Protein AF-A0A089LEK0-F1 (afdb_monomer)

Mean predicted aligned error: 13.98 Å

Organism: Paenibacillus borealis (NCBI:txid160799)

Structure (mmCIF, N/CA/C/O backbone):
data_AF-A0A089LEK0-F1
#
_entry.id   AF-A0A089LEK0-F1
#
loop_
_atom_site.group_PDB
_atom_site.id
_atom_site.type_symbol
_atom_site.label_atom_id
_atom_site.label_alt_id
_atom_site.label_comp_id
_atom_site.label_asym_id
_atom_site.label_entity_id
_atom_site.label_seq_id
_atom_site.pdbx_PDB_ins_code
_atom_site.Cartn_x
_atom_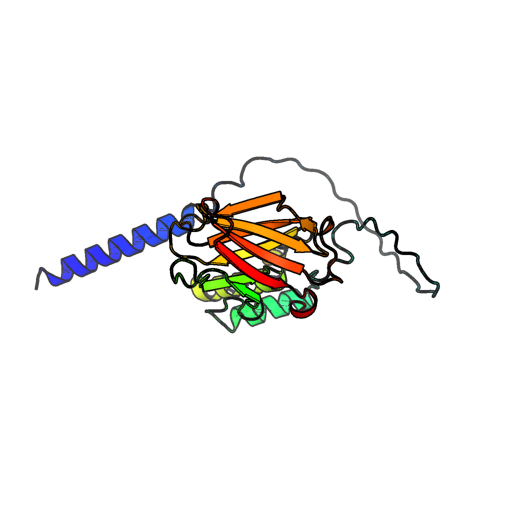site.Cartn_y
_atom_site.Cartn_z
_atom_site.occupancy
_atom_site.B_iso_or_equiv
_atom_site.auth_seq_id
_atom_site.auth_comp_id
_atom_site.auth_asym_id
_atom_site.auth_atom_id
_atom_site.pdbx_PDB_model_num
ATOM 1 N N . MET A 1 1 ? -10.114 43.838 -26.792 1.00 49.56 1 MET A N 1
ATOM 2 C CA . MET A 1 1 ? -9.090 42.774 -26.955 1.00 49.56 1 MET A CA 1
ATOM 3 C C . MET A 1 1 ? -8.043 42.677 -25.835 1.00 49.56 1 MET A C 1
ATOM 5 O O . MET A 1 1 ? -7.439 41.623 -25.724 1.00 49.56 1 MET A O 1
ATOM 9 N N . LYS A 1 2 ? -7.835 43.688 -24.970 1.00 43.72 2 LYS A N 1
ATOM 10 C CA . LYS A 1 2 ? -6.762 43.665 -23.947 1.00 43.72 2 LYS A CA 1
ATOM 11 C C . LYS A 1 2 ? -7.055 42.850 -22.668 1.00 43.72 2 LYS A C 1
ATOM 13 O O . LYS A 1 2 ? -6.123 42.454 -21.986 1.00 43.72 2 LYS A O 1
ATOM 18 N N . VAL A 1 3 ? -8.320 42.538 -22.366 1.00 46.72 3 VAL A N 1
ATOM 19 C CA . VAL A 1 3 ? -8.710 41.836 -21.118 1.00 46.72 3 VAL A CA 1
ATOM 20 C C . VAL A 1 3 ? -8.515 40.312 -21.198 1.00 46.72 3 VAL A C 1
ATOM 22 O O . VAL A 1 3 ? -8.215 39.673 -20.196 1.00 46.72 3 VAL A O 1
ATOM 25 N N . LYS A 1 4 ? -8.601 39.717 -22.398 1.00 40.81 4 LYS A N 1
ATOM 26 C CA . LYS A 1 4 ? -8.431 38.262 -22.583 1.00 40.81 4 LYS A CA 1
ATOM 27 C C . LYS A 1 4 ? -6.976 37.795 -22.442 1.00 40.81 4 LYS A C 1
ATOM 29 O O . LYS A 1 4 ? -6.746 36.673 -22.018 1.00 40.81 4 LYS A O 1
ATOM 34 N N . ILE A 1 5 ? -6.002 38.658 -22.740 1.00 49.97 5 ILE A N 1
ATOM 35 C CA . ILE A 1 5 ? -4.568 38.325 -22.649 1.00 49.97 5 ILE A CA 1
ATOM 36 C C . ILE A 1 5 ? -4.099 38.299 -21.185 1.00 49.97 5 ILE A C 1
ATOM 38 O O . ILE A 1 5 ? -3.296 37.448 -20.811 1.00 49.97 5 ILE A O 1
ATOM 42 N N . LEU A 1 6 ? -4.660 39.164 -20.331 1.00 41.88 6 LEU A N 1
ATOM 43 C CA . LEU A 1 6 ? -4.307 39.213 -18.909 1.00 41.88 6 LEU A CA 1
ATOM 44 C C . LEU A 1 6 ? -4.763 37.949 -18.153 1.00 41.88 6 LEU A C 1
ATOM 46 O O . LEU A 1 6 ? -4.037 37.453 -17.299 1.00 41.88 6 LEU A O 1
ATOM 50 N N . PHE A 1 7 ? -5.919 37.380 -18.516 1.00 42.59 7 PHE A N 1
ATOM 51 C CA . PHE A 1 7 ? -6.435 36.141 -17.914 1.00 42.59 7 PHE A CA 1
ATOM 52 C C . PHE A 1 7 ? -5.620 34.892 -18.290 1.00 42.59 7 PHE A C 1
ATOM 54 O O . PHE A 1 7 ? -5.454 33.989 -17.469 1.00 42.59 7 PHE A O 1
ATOM 61 N N . VAL A 1 8 ? -5.071 34.848 -19.507 1.00 49.00 8 VAL A N 1
ATOM 62 C CA . VAL A 1 8 ? -4.214 33.738 -19.959 1.00 49.00 8 VAL A CA 1
ATOM 63 C C . VAL A 1 8 ? -2.836 33.804 -19.289 1.00 49.00 8 VAL A C 1
ATOM 65 O O . VAL A 1 8 ? -2.309 32.786 -18.855 1.00 49.00 8 VAL A O 1
ATOM 68 N N . LEU A 1 9 ? -2.275 35.000 -19.097 1.00 41.97 9 LEU A N 1
ATOM 69 C CA . LEU A 1 9 ? -1.003 35.160 -18.379 1.00 41.97 9 LEU A CA 1
ATOM 70 C C . LEU A 1 9 ? -1.121 34.854 -16.876 1.00 41.97 9 LEU A C 1
ATOM 72 O O . LEU A 1 9 ? -0.210 34.255 -16.304 1.00 41.97 9 LEU A O 1
ATOM 76 N N . LEU A 1 10 ? -2.251 35.193 -16.240 1.00 40.53 10 LEU A N 1
ATOM 77 C CA . LEU A 1 10 ? -2.474 34.893 -14.821 1.00 40.53 10 LEU A CA 1
ATOM 78 C C . LEU A 1 10 ? -2.632 33.382 -14.564 1.00 40.53 10 LEU A C 1
ATOM 80 O O . LEU A 1 10 ? -2.127 32.863 -13.572 1.00 40.53 10 LEU A O 1
ATOM 84 N N . THR A 1 11 ? -3.284 32.661 -15.481 1.00 44.81 11 THR A N 1
ATOM 85 C CA . THR A 1 11 ? -3.480 31.204 -15.375 1.00 44.81 11 THR A CA 1
ATOM 86 C C . THR A 1 11 ? -2.193 30.419 -15.640 1.00 44.81 11 THR A C 1
ATOM 88 O O . THR A 1 11 ? -1.924 29.446 -14.937 1.00 44.81 11 THR A O 1
ATOM 91 N N . ILE A 1 12 ? -1.337 30.889 -16.553 1.00 42.47 12 ILE A N 1
ATOM 92 C CA . ILE A 1 12 ? -0.007 30.302 -16.783 1.00 42.47 12 ILE A CA 1
ATOM 93 C C . ILE A 1 12 ? 0.920 30.541 -15.574 1.00 42.47 12 ILE A C 1
ATOM 95 O O . ILE A 1 12 ? 1.647 29.636 -15.171 1.00 42.47 12 ILE A O 1
ATOM 99 N N . SER A 1 13 ? 0.851 31.709 -14.924 1.00 35.16 13 SER A N 1
ATOM 100 C CA . SER A 1 13 ? 1.652 32.000 -13.720 1.00 35.16 13 SER A CA 1
ATOM 101 C C . SER A 1 13 ? 1.256 31.147 -12.502 1.00 35.16 13 SER A C 1
ATOM 103 O O . SER A 1 13 ? 2.126 30.707 -11.746 1.00 35.16 13 SER A O 1
ATOM 105 N N . LEU A 1 14 ? -0.037 30.840 -12.334 1.00 35.34 14 LEU A N 1
ATOM 106 C CA . LEU A 1 14 ? -0.518 29.933 -11.283 1.00 35.34 14 LEU A CA 1
ATOM 107 C C . LEU A 1 14 ? -0.160 28.464 -11.556 1.00 35.34 14 LEU A C 1
ATOM 109 O O . LEU A 1 14 ? 0.185 27.742 -10.619 1.00 35.34 14 LEU A O 1
ATOM 113 N N . ALA A 1 15 ? -0.171 28.032 -12.820 1.00 37.03 15 ALA A N 1
ATOM 114 C CA . ALA A 1 15 ? 0.253 26.684 -13.195 1.00 37.03 15 ALA A CA 1
ATOM 115 C C . ALA A 1 15 ? 1.762 26.469 -12.971 1.00 37.03 15 ALA A C 1
ATOM 117 O O . ALA A 1 15 ? 2.163 25.425 -12.462 1.00 37.03 15 ALA A O 1
ATOM 118 N N . ILE A 1 16 ? 2.599 27.471 -13.261 1.00 36.56 16 ILE A N 1
ATOM 119 C CA . ILE A 1 16 ? 4.055 27.377 -13.064 1.00 36.56 16 ILE A CA 1
ATOM 120 C C . ILE A 1 16 ? 4.418 27.362 -11.568 1.00 36.56 16 ILE A C 1
ATOM 122 O O . ILE A 1 16 ? 5.257 26.564 -11.154 1.00 36.56 16 ILE A O 1
ATOM 126 N N . ASN A 1 17 ? 3.740 28.150 -10.724 1.00 31.12 17 ASN A N 1
ATOM 127 C CA . ASN A 1 17 ? 3.985 28.115 -9.276 1.00 31.12 17 ASN A CA 1
ATOM 128 C C . ASN A 1 17 ? 3.516 26.805 -8.614 1.00 31.12 17 ASN A C 1
ATOM 130 O O . ASN A 1 17 ? 4.185 26.313 -7.707 1.00 31.12 17 ASN A O 1
ATOM 134 N N . ALA A 1 18 ? 2.426 26.188 -9.082 1.00 35.50 18 ALA A N 1
ATOM 135 C CA . ALA A 1 18 ? 1.982 24.890 -8.564 1.00 35.50 18 ALA A CA 1
ATOM 136 C C . ALA A 1 18 ? 2.937 23.739 -8.942 1.00 35.50 18 ALA A C 1
ATOM 138 O O . ALA A 1 18 ? 3.146 22.829 -8.141 1.00 35.50 18 ALA A O 1
ATOM 139 N N . VAL A 1 19 ? 3.553 23.797 -10.129 1.00 36.19 19 VAL A N 1
ATOM 140 C CA . VAL A 1 19 ? 4.486 22.767 -10.624 1.00 36.19 19 VAL A CA 1
ATOM 141 C C . VAL A 1 19 ? 5.867 22.875 -9.963 1.00 36.19 19 VAL A C 1
ATOM 143 O O . VAL A 1 19 ? 6.469 21.849 -9.649 1.00 36.19 19 VAL A O 1
ATOM 146 N N . ILE A 1 20 ? 6.339 24.088 -9.656 1.00 37.94 20 ILE A N 1
ATOM 147 C CA . ILE A 1 20 ? 7.614 24.298 -8.947 1.00 37.94 20 ILE A CA 1
ATOM 148 C C . ILE A 1 20 ? 7.512 23.863 -7.471 1.00 37.94 20 ILE A C 1
ATOM 150 O O . ILE A 1 20 ? 8.428 23.220 -6.960 1.00 37.94 20 ILE A O 1
ATOM 154 N N . PHE A 1 21 ? 6.383 24.104 -6.792 1.00 32.62 21 PHE A N 1
ATOM 155 C CA . PHE A 1 21 ? 6.215 23.697 -5.387 1.00 32.62 21 PHE A CA 1
ATOM 156 C C . PHE A 1 21 ? 5.995 22.188 -5.191 1.00 32.62 21 PHE A C 1
ATOM 158 O O . PHE A 1 21 ? 6.436 21.638 -4.183 1.00 32.62 21 PHE A O 1
ATOM 165 N N . TYR A 1 22 ? 5.380 21.496 -6.155 1.00 34.75 22 TYR A N 1
ATOM 166 C CA . TYR A 1 22 ? 5.218 20.038 -6.094 1.00 34.75 22 TYR A CA 1
ATOM 167 C C . TYR A 1 22 ? 6.492 19.261 -6.444 1.00 34.75 22 TYR A C 1
ATOM 169 O O . TYR A 1 22 ? 6.662 18.126 -5.997 1.00 34.75 22 TYR A O 1
ATOM 177 N N . GLY A 1 23 ? 7.381 19.866 -7.237 1.00 30.12 23 GLY A N 1
ATOM 178 C CA . GLY A 1 23 ? 8.651 19.270 -7.643 1.00 30.12 23 GLY A CA 1
ATOM 179 C C . GLY A 1 23 ? 9.779 19.424 -6.623 1.00 30.12 23 GLY A C 1
ATOM 180 O O . GLY A 1 23 ? 10.695 18.616 -6.644 1.00 30.12 23 GLY A O 1
ATOM 181 N N . LEU A 1 24 ? 9.731 20.410 -5.718 1.00 32.06 24 LEU A N 1
ATOM 182 C CA . LEU A 1 24 ? 10.866 20.724 -4.833 1.00 32.06 24 LEU A CA 1
ATOM 183 C C . LEU A 1 24 ? 10.741 20.191 -3.397 1.00 32.06 24 LEU A C 1
ATOM 185 O O . LEU A 1 24 ? 11.755 20.015 -2.732 1.00 32.06 24 LEU A O 1
ATOM 189 N N . SER A 1 25 ? 9.547 19.846 -2.901 1.00 35.06 25 SER A N 1
ATOM 190 C CA . SER A 1 25 ? 9.392 19.459 -1.484 1.00 35.06 25 SER A CA 1
ATOM 191 C C . SER A 1 25 ? 9.799 18.012 -1.148 1.00 35.06 25 SER A C 1
ATOM 193 O O . SER A 1 25 ? 9.596 17.578 -0.015 1.00 35.06 25 SER A O 1
ATOM 195 N N . LYS A 1 26 ? 10.321 17.236 -2.109 1.00 38.94 26 LYS A N 1
ATOM 196 C CA . LYS A 1 26 ? 10.792 15.853 -1.881 1.00 38.94 26 LYS A CA 1
ATOM 197 C C . LYS A 1 26 ? 12.261 15.596 -2.232 1.00 38.94 26 LYS A C 1
ATOM 199 O O . LYS A 1 26 ? 12.736 14.511 -1.917 1.00 38.94 26 LYS A O 1
ATOM 204 N N . TYR A 1 27 ? 12.975 16.549 -2.833 1.00 38.56 27 TYR A N 1
ATOM 205 C CA . TYR A 1 27 ? 14.311 16.282 -3.388 1.00 38.56 27 TYR A CA 1
ATOM 206 C C . TYR A 1 27 ? 15.493 16.816 -2.567 1.00 38.56 27 TYR A C 1
ATOM 208 O O . TYR A 1 27 ? 16.622 16.496 -2.907 1.00 38.56 27 TYR A O 1
ATOM 216 N N . ASP A 1 28 ? 15.263 17.519 -1.453 1.00 28.56 28 ASP A N 1
ATOM 217 C CA . ASP A 1 28 ? 16.343 18.192 -0.703 1.00 28.56 28 ASP A CA 1
ATOM 218 C C . ASP A 1 28 ? 16.653 17.611 0.693 1.00 28.56 28 ASP A C 1
ATOM 220 O O . ASP A 1 28 ? 17.154 18.309 1.570 1.00 28.56 28 ASP A O 1
ATOM 224 N N . LEU A 1 29 ? 16.383 16.322 0.944 1.00 35.31 29 LEU A N 1
ATOM 225 C CA . LEU A 1 29 ? 16.709 15.700 2.245 1.00 35.31 29 LEU A CA 1
ATOM 226 C C . LEU A 1 29 ? 17.613 14.465 2.204 1.00 35.31 29 LEU A C 1
ATOM 228 O O . LEU A 1 29 ? 17.756 13.798 3.226 1.00 35.31 29 LEU A O 1
ATOM 232 N N . VAL A 1 30 ? 18.293 14.176 1.091 1.00 34.12 30 VAL A N 1
ATOM 233 C CA . VAL A 1 30 ? 19.330 13.128 1.087 1.00 34.12 30 VAL A CA 1
ATOM 234 C C . VAL A 1 30 ? 20.571 13.583 0.328 1.00 34.12 30 VAL A C 1
ATOM 236 O O . VAL A 1 30 ? 20.960 13.000 -0.674 1.00 34.12 30 VAL A O 1
ATOM 239 N N . GLU A 1 31 ? 21.238 14.614 0.837 1.00 33.88 31 GLU A N 1
ATOM 240 C CA . GLU A 1 31 ? 22.669 14.762 0.580 1.00 33.88 31 GLU A CA 1
ATOM 241 C C . GLU A 1 31 ? 23.364 15.417 1.777 1.00 33.88 31 GLU A C 1
ATOM 243 O O . GLU A 1 31 ? 23.376 16.635 1.934 1.00 33.88 31 GLU A O 1
ATOM 248 N N . LYS A 1 32 ? 23.900 14.570 2.665 1.00 29.34 32 LYS A N 1
ATOM 249 C CA . LYS A 1 32 ? 25.209 14.725 3.329 1.00 29.34 32 LYS A CA 1
ATOM 250 C C . LYS A 1 32 ? 25.415 13.591 4.329 1.00 29.34 32 LYS A C 1
ATOM 252 O O . LYS A 1 32 ? 24.812 13.570 5.395 1.00 29.34 32 LYS A O 1
ATOM 257 N N . GLY A 1 33 ? 26.305 12.666 3.982 1.00 24.64 33 GLY A N 1
ATOM 258 C CA . GLY A 1 33 ? 26.709 11.584 4.877 1.00 24.64 33 GLY A CA 1
ATOM 259 C C . GLY A 1 33 ? 27.510 10.496 4.178 1.00 24.64 33 GLY A C 1
ATOM 260 O O . GLY A 1 33 ? 27.089 9.351 4.142 1.00 24.64 33 GLY A O 1
ATOM 261 N N . SER A 1 34 ? 28.641 10.875 3.584 1.00 30.30 34 SER A N 1
ATOM 262 C CA . SER A 1 34 ? 29.674 9.958 3.096 1.00 30.30 34 SER A CA 1
ATOM 263 C C . SER A 1 34 ? 30.191 9.056 4.220 1.00 30.30 34 SER A C 1
ATOM 265 O O . SER A 1 34 ? 30.685 9.592 5.208 1.00 30.30 34 SER A O 1
ATOM 267 N N . THR A 1 35 ? 30.255 7.745 3.978 1.00 27.86 35 THR A N 1
ATOM 268 C CA . THR A 1 35 ? 31.409 6.906 4.350 1.00 27.86 35 THR A CA 1
ATOM 269 C C . THR A 1 35 ? 31.488 5.660 3.461 1.00 27.86 35 THR A C 1
ATOM 271 O O . THR A 1 35 ? 30.534 4.905 3.309 1.00 27.86 35 THR A O 1
ATOM 274 N N . GLN A 1 36 ? 32.660 5.477 2.851 1.00 28.86 36 GLN A N 1
ATOM 275 C CA . GLN A 1 36 ? 33.104 4.288 2.116 1.00 28.86 36 GLN A CA 1
ATOM 276 C C . GLN A 1 36 ? 33.212 3.046 3.018 1.00 28.86 36 GLN A C 1
ATOM 278 O O . GLN A 1 36 ? 33.478 3.211 4.207 1.00 28.86 36 GLN A O 1
ATOM 283 N N . LEU A 1 37 ? 33.141 1.841 2.413 1.00 26.64 37 LEU A N 1
ATOM 284 C CA . LEU A 1 37 ? 34.025 0.648 2.568 1.00 26.64 37 LEU A CA 1
ATOM 285 C C . LEU A 1 37 ? 33.284 -0.650 2.124 1.00 26.64 37 LEU A C 1
ATOM 287 O O . LEU A 1 37 ? 32.059 -0.644 2.073 1.00 26.64 37 LEU A O 1
ATOM 291 N N . PRO A 1 38 ? 33.960 -1.796 1.880 1.00 31.30 38 PRO A N 1
ATOM 292 C CA . PRO A 1 38 ? 34.888 -2.103 0.790 1.00 31.30 38 PRO A CA 1
ATOM 293 C C . PRO A 1 38 ? 34.419 -3.296 -0.086 1.00 31.30 38 PRO A C 1
ATOM 295 O O . PRO A 1 38 ? 33.578 -4.105 0.300 1.00 31.30 38 PRO A O 1
ATOM 298 N N . ASN A 1 39 ? 35.040 -3.439 -1.261 1.00 37.31 39 ASN A N 1
ATOM 299 C CA . ASN A 1 39 ? 34.898 -4.580 -2.173 1.00 37.31 39 ASN A CA 1
ATOM 300 C C . ASN A 1 39 ? 35.145 -5.933 -1.483 1.00 37.31 39 ASN A C 1
ATOM 302 O O . ASN A 1 39 ? 36.213 -6.147 -0.912 1.00 37.31 39 ASN A O 1
ATOM 306 N N . THR A 1 40 ? 34.225 -6.884 -1.654 1.00 26.12 40 THR A N 1
ATOM 307 C CA . THR A 1 40 ? 34.508 -8.317 -1.477 1.00 26.12 40 THR A CA 1
ATOM 308 C C . THR A 1 40 ? 33.927 -9.110 -2.645 1.00 26.12 40 THR A C 1
ATOM 310 O O . THR A 1 40 ? 32.740 -9.042 -2.946 1.00 26.12 40 THR A O 1
ATOM 313 N N . SER A 1 41 ? 34.812 -9.818 -3.349 1.00 34.78 41 SER A N 1
ATOM 314 C CA . SER A 1 41 ? 34.491 -10.741 -4.436 1.00 34.78 41 SER A CA 1
ATOM 315 C C . SER A 1 41 ? 33.709 -11.942 -3.911 1.00 34.78 41 SER A C 1
ATOM 317 O O . SER A 1 41 ? 34.127 -12.541 -2.919 1.00 34.78 41 SER A O 1
ATOM 319 N N . LEU A 1 42 ? 32.657 -12.361 -4.613 1.00 31.88 42 LEU A N 1
ATOM 320 C CA . LEU A 1 42 ? 32.001 -13.639 -4.355 1.00 31.88 42 LEU A CA 1
ATOM 321 C C . LEU A 1 42 ? 32.356 -14.633 -5.458 1.00 31.88 42 LEU A C 1
ATOM 323 O O . LEU A 1 42 ? 32.029 -14.444 -6.628 1.00 31.88 42 LEU A O 1
ATOM 327 N N . ALA A 1 43 ? 33.068 -15.679 -5.044 1.00 29.81 43 ALA A N 1
ATOM 328 C CA . ALA A 1 43 ? 33.231 -16.908 -5.795 1.00 29.81 43 ALA A CA 1
ATOM 329 C C . ALA A 1 43 ? 31.865 -17.597 -5.935 1.00 29.81 43 ALA A C 1
ATOM 331 O O . ALA A 1 43 ? 31.073 -17.625 -4.993 1.00 29.81 43 ALA A O 1
ATOM 332 N N . ALA A 1 44 ? 31.605 -18.131 -7.125 1.00 37.19 44 ALA A N 1
ATOM 333 C CA . ALA A 1 44 ? 30.451 -18.966 -7.404 1.00 37.19 44 ALA A CA 1
ATOM 334 C C . ALA A 1 44 ? 30.568 -20.275 -6.618 1.00 37.19 44 ALA A C 1
ATOM 336 O O . ALA A 1 44 ? 31.566 -20.978 -6.769 1.00 37.19 44 ALA A O 1
ATOM 337 N N . ASP A 1 45 ? 29.546 -20.611 -5.831 1.00 29.52 45 ASP A N 1
ATOM 338 C CA . ASP A 1 45 ? 29.425 -21.940 -5.243 1.00 29.52 45 ASP A CA 1
ATOM 339 C C . ASP A 1 45 ? 28.049 -22.525 -5.571 1.00 29.52 45 ASP A C 1
ATOM 341 O O . ASP A 1 45 ? 26.992 -21.967 -5.269 1.00 29.52 45 ASP A O 1
ATOM 345 N N . SER A 1 46 ? 28.091 -23.633 -6.300 1.00 33.75 46 SER A N 1
ATOM 346 C CA . SER A 1 46 ? 26.953 -24.370 -6.834 1.00 33.75 46 SER A CA 1
ATOM 347 C C . SER A 1 46 ? 26.323 -25.253 -5.754 1.00 33.75 46 SER A C 1
ATOM 349 O O . SER A 1 46 ? 26.974 -26.167 -5.250 1.00 33.75 46 SER A O 1
ATOM 351 N N . LEU A 1 47 ? 25.041 -25.044 -5.443 1.00 29.94 47 LEU A N 1
ATOM 352 C CA . LEU A 1 47 ? 24.284 -25.895 -4.521 1.00 29.94 47 LEU A CA 1
ATOM 353 C C . LEU A 1 47 ? 23.656 -27.091 -5.255 1.00 29.94 47 LEU A C 1
ATOM 355 O O . LEU A 1 47 ? 22.758 -26.938 -6.082 1.00 29.94 47 LEU A O 1
ATOM 359 N N . LYS A 1 48 ? 24.120 -28.299 -4.911 1.00 27.31 48 LYS A N 1
ATOM 360 C CA . LYS A 1 48 ? 23.418 -29.562 -5.175 1.00 27.31 48 LYS A CA 1
ATOM 361 C C . LYS A 1 48 ? 22.270 -29.722 -4.175 1.00 27.31 48 LYS A C 1
ATOM 363 O O . LYS A 1 48 ? 22.488 -29.663 -2.969 1.00 27.31 48 LYS A O 1
ATOM 368 N N . LEU A 1 49 ? 21.068 -29.965 -4.692 1.00 29.12 49 LEU A N 1
ATOM 369 C CA . LEU A 1 49 ? 19.878 -30.318 -3.920 1.00 29.12 49 LEU A CA 1
ATOM 370 C C . LEU A 1 49 ? 19.906 -31.806 -3.545 1.00 29.12 49 LEU A C 1
ATOM 372 O O . LEU A 1 49 ? 19.973 -32.667 -4.420 1.00 29.12 49 LEU A O 1
ATOM 376 N N . THR A 1 50 ? 19.787 -32.095 -2.252 1.00 27.36 50 THR A N 1
ATOM 377 C CA . THR A 1 50 ? 19.347 -33.401 -1.745 1.00 27.36 50 THR A CA 1
ATOM 378 C C . THR A 1 50 ? 18.256 -33.173 -0.710 1.00 27.36 50 THR A C 1
ATOM 380 O O . THR A 1 50 ? 18.429 -32.388 0.220 1.00 27.36 50 THR A O 1
ATOM 383 N N . GLU A 1 51 ? 17.129 -33.846 -0.927 1.00 39.78 51 GLU A N 1
ATOM 384 C CA . GLU A 1 51 ? 15.928 -33.857 -0.098 1.00 39.78 51 GLU A CA 1
ATOM 385 C C . GLU A 1 51 ? 16.238 -34.259 1.347 1.00 39.78 51 GLU A C 1
ATOM 387 O O . GLU A 1 51 ? 16.773 -35.339 1.588 1.00 39.78 51 GLU A O 1
ATOM 392 N N . ASN A 1 52 ? 15.860 -33.417 2.311 1.00 33.00 52 ASN A N 1
ATOM 393 C CA . ASN A 1 52 ? 15.307 -33.840 3.598 1.00 33.00 52 ASN A CA 1
ATOM 394 C C . ASN A 1 52 ? 14.730 -32.630 4.346 1.00 33.00 52 ASN A C 1
ATOM 396 O O . ASN A 1 52 ? 15.306 -31.546 4.330 1.00 33.00 52 ASN A O 1
ATOM 400 N N . LYS A 1 53 ? 13.561 -32.844 4.964 1.00 38.22 53 LYS A N 1
ATOM 401 C CA . LYS A 1 53 ? 12.769 -31.897 5.766 1.00 38.22 53 LYS A CA 1
ATOM 402 C C . LYS A 1 53 ? 13.639 -30.927 6.577 1.00 38.22 53 LYS A C 1
ATOM 404 O O . LYS A 1 53 ? 14.360 -31.357 7.472 1.00 38.22 53 LYS A O 1
ATOM 409 N N . VAL A 1 54 ? 13.506 -29.633 6.297 1.00 31.78 54 VAL A N 1
ATOM 410 C CA . VAL A 1 54 ? 14.101 -28.559 7.097 1.00 31.78 54 VAL A CA 1
ATOM 411 C C . VAL A 1 54 ? 13.005 -27.965 7.974 1.00 31.78 54 VAL A C 1
ATOM 413 O O . VAL A 1 54 ? 12.043 -27.398 7.460 1.00 31.78 54 VAL A O 1
ATOM 416 N N . ASP A 1 55 ? 13.157 -28.125 9.288 1.00 29.23 55 ASP A N 1
ATOM 417 C CA . ASP A 1 55 ? 12.510 -27.282 10.293 1.00 29.23 55 ASP A CA 1
ATOM 418 C C . ASP A 1 55 ? 12.935 -25.835 10.033 1.00 29.23 55 ASP A C 1
ATOM 420 O O . ASP A 1 55 ? 14.103 -25.470 10.189 1.00 29.23 55 ASP A O 1
ATOM 424 N N . ILE A 1 56 ? 11.994 -25.013 9.579 1.00 37.62 56 ILE A N 1
ATOM 425 C CA . ILE A 1 56 ? 12.239 -23.599 9.321 1.00 37.62 56 ILE A CA 1
ATOM 426 C C . ILE A 1 56 ? 11.989 -22.838 10.628 1.00 37.62 56 ILE A C 1
ATOM 428 O O . ILE A 1 56 ? 10.973 -22.168 10.793 1.00 37.62 56 ILE A O 1
ATOM 432 N N . GLU A 1 57 ? 12.945 -22.889 11.556 1.00 38.25 57 GLU A N 1
ATOM 433 C CA . GLU A 1 57 ? 13.173 -21.744 12.446 1.00 38.25 57 GLU A CA 1
ATOM 434 C C . GLU A 1 57 ? 13.864 -20.645 11.622 1.00 38.25 57 GLU A C 1
ATOM 436 O O . GLU A 1 57 ? 15.075 -20.422 11.695 1.00 38.25 57 GLU A O 1
ATOM 441 N N . ALA A 1 58 ? 13.098 -19.964 10.766 1.00 35.81 58 ALA A N 1
ATOM 442 C CA . ALA A 1 58 ? 13.615 -18.835 10.007 1.00 35.81 58 ALA A CA 1
ATOM 443 C C . ALA A 1 58 ? 13.647 -17.585 10.886 1.00 35.81 58 ALA A C 1
ATOM 445 O O . ALA A 1 58 ? 12.703 -16.800 10.938 1.00 35.81 58 ALA A O 1
ATOM 446 N N . LYS A 1 59 ? 14.811 -17.319 11.479 1.00 35.84 59 LYS A N 1
ATOM 447 C CA . LYS A 1 59 ? 15.274 -15.930 11.554 1.00 35.84 59 LYS A CA 1
ATOM 448 C C . LYS A 1 59 ? 15.640 -15.501 10.133 1.00 35.84 59 LYS A C 1
ATOM 450 O O . LYS A 1 59 ? 16.776 -15.681 9.696 1.00 35.84 59 LYS A O 1
ATOM 455 N N . VAL A 1 60 ? 14.643 -15.011 9.398 1.00 36.06 60 VAL A N 1
ATOM 456 C CA . VAL A 1 60 ? 14.789 -14.500 8.031 1.00 36.06 60 VAL A CA 1
ATOM 457 C C . VAL A 1 60 ? 15.799 -13.349 8.048 1.00 36.06 60 VAL A C 1
ATOM 459 O O . VAL A 1 60 ? 15.548 -12.285 8.610 1.00 36.06 60 VAL A O 1
ATOM 462 N N . LYS A 1 61 ? 16.970 -13.559 7.434 1.00 35.38 61 LYS A N 1
ATOM 463 C CA . LYS A 1 61 ? 17.777 -12.452 6.908 1.00 35.38 61 LYS A CA 1
ATOM 464 C C . LYS A 1 61 ? 16.960 -11.816 5.787 1.00 35.38 61 LYS A C 1
ATOM 466 O O . LYS A 1 61 ? 16.505 -12.538 4.900 1.00 35.38 61 LYS A O 1
ATOM 471 N N . SER A 1 62 ? 16.770 -10.502 5.837 1.00 40.78 62 SER A N 1
ATOM 472 C CA . SER A 1 62 ? 15.971 -9.784 4.847 1.00 40.78 62 SER A CA 1
ATOM 473 C C . SER A 1 62 ? 16.398 -10.117 3.411 1.00 40.78 62 SER A C 1
ATOM 475 O O . SER A 1 62 ? 17.586 -10.199 3.094 1.00 40.78 62 SER A O 1
ATOM 477 N N . GLY A 1 63 ? 15.406 -10.374 2.554 1.00 49.41 63 GLY A N 1
ATOM 478 C CA . GLY A 1 63 ? 15.576 -10.595 1.113 1.00 49.41 63 GLY A CA 1
ATOM 479 C C . GLY A 1 63 ? 15.210 -11.993 0.597 1.00 49.41 63 GLY A C 1
ATOM 480 O O . GLY A 1 63 ? 14.656 -12.089 -0.496 1.00 49.41 63 GLY A O 1
ATOM 481 N N . TYR A 1 64 ? 15.422 -13.067 1.366 1.00 43.12 64 TYR A N 1
ATOM 482 C CA . TYR A 1 64 ? 15.051 -14.433 0.955 1.00 43.12 64 TYR A CA 1
ATOM 483 C C . TYR A 1 64 ? 13.830 -14.920 1.746 1.00 43.12 64 TYR A C 1
ATOM 485 O O . TYR A 1 64 ? 13.946 -15.241 2.925 1.00 43.12 64 TYR A O 1
ATOM 493 N N . GLY A 1 65 ? 12.660 -14.968 1.098 1.00 62.34 65 GLY A N 1
ATOM 494 C CA . GLY A 1 65 ? 11.411 -15.485 1.685 1.00 62.34 65 GLY A CA 1
ATOM 495 C C . GLY A 1 65 ? 10.299 -14.455 1.914 1.00 62.34 65 GLY A C 1
ATOM 496 O O . GLY A 1 65 ? 9.229 -14.825 2.383 1.00 62.34 65 GLY A O 1
ATOM 497 N N . TYR A 1 66 ? 10.511 -13.182 1.564 1.00 84.25 66 TYR A N 1
ATOM 498 C CA . TYR A 1 66 ? 9.429 -12.196 1.535 1.00 84.25 66 TYR A CA 1
ATOM 499 C C . TYR A 1 66 ? 8.522 -12.442 0.324 1.00 84.25 66 TYR A C 1
ATOM 501 O O . TYR A 1 66 ? 9.001 -12.526 -0.806 1.00 84.25 66 TYR A O 1
ATOM 509 N N . ILE A 1 67 ? 7.212 -12.540 0.559 1.00 92.00 67 ILE A N 1
ATOM 510 C CA . ILE A 1 67 ? 6.226 -12.926 -0.463 1.00 92.00 67 ILE A CA 1
ATOM 511 C C . ILE A 1 67 ? 6.186 -11.969 -1.670 1.00 92.00 67 ILE A C 1
ATOM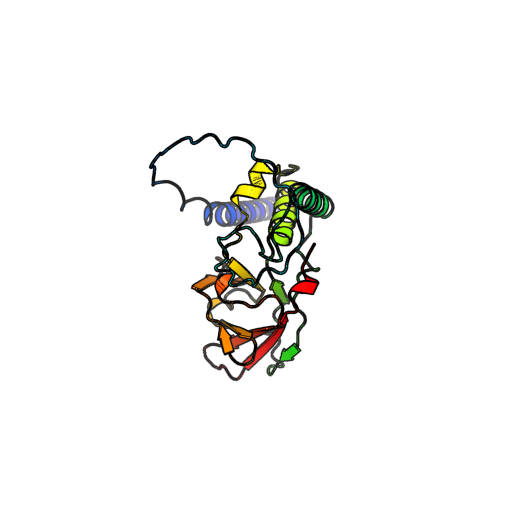 513 O O . ILE A 1 67 ? 5.844 -12.386 -2.771 1.00 92.00 67 ILE A O 1
ATOM 517 N N . TYR A 1 68 ? 6.588 -10.705 -1.487 1.00 94.44 68 TYR A N 1
ATOM 518 C CA . TYR A 1 68 ? 6.609 -9.698 -2.553 1.00 94.44 68 TYR A CA 1
ATOM 519 C C . TYR A 1 68 ? 8.012 -9.371 -3.089 1.00 94.44 68 TYR A C 1
ATOM 521 O O . TYR A 1 68 ? 8.193 -8.334 -3.734 1.00 94.44 68 TYR A O 1
ATOM 529 N N . SER A 1 69 ? 9.016 -10.210 -2.814 1.00 92.25 69 SER A N 1
ATOM 530 C CA . SER A 1 69 ? 10.328 -10.091 -3.461 1.00 92.25 69 SER A CA 1
ATOM 531 C C . SER A 1 69 ? 10.201 -10.244 -4.978 1.00 92.25 69 SER A C 1
ATOM 533 O O . SER A 1 69 ? 9.466 -11.106 -5.457 1.00 92.25 69 SER A O 1
ATOM 535 N N . LEU A 1 70 ? 10.936 -9.427 -5.736 1.00 92.62 70 LEU A N 1
ATOM 536 C CA . LEU A 1 70 ? 10.902 -9.445 -7.199 1.00 92.62 70 LEU A CA 1
ATOM 537 C C . LEU A 1 70 ? 12.211 -9.963 -7.793 1.00 92.62 70 LEU A C 1
ATOM 539 O O . LEU A 1 70 ? 13.302 -9.615 -7.340 1.00 92.62 70 LEU A O 1
ATOM 543 N N . THR A 1 71 ? 12.077 -10.743 -8.859 1.00 92.88 71 THR A N 1
ATOM 544 C CA . THR A 1 71 ? 13.146 -11.053 -9.817 1.00 92.88 71 THR A CA 1
ATOM 545 C C . THR A 1 71 ? 13.290 -9.940 -10.858 1.00 92.88 71 THR A C 1
ATOM 547 O O . THR A 1 71 ? 12.364 -9.153 -11.063 1.00 92.88 71 THR A O 1
ATOM 550 N N . ASP A 1 72 ? 14.417 -9.902 -11.574 1.00 94.38 72 ASP A N 1
ATOM 551 C CA . ASP A 1 72 ? 14.631 -8.942 -12.668 1.00 94.38 72 ASP A CA 1
ATOM 552 C C . ASP A 1 72 ? 13.544 -9.040 -13.756 1.00 94.38 72 ASP A C 1
ATOM 554 O O . ASP A 1 72 ? 13.079 -8.016 -14.257 1.00 94.38 72 ASP A O 1
ATOM 558 N N . ASP A 1 73 ? 13.060 -10.249 -14.062 1.00 95.62 73 ASP A N 1
ATOM 559 C CA . ASP A 1 73 ? 11.962 -10.458 -15.013 1.00 95.62 73 ASP A CA 1
ATOM 560 C C . ASP A 1 73 ? 10.644 -9.840 -14.516 1.00 95.62 73 ASP A C 1
ATOM 562 O O . ASP A 1 73 ? 9.935 -9.175 -15.279 1.00 95.62 73 ASP A O 1
ATOM 566 N N . GLN A 1 74 ? 10.319 -10.001 -13.227 1.00 95.56 74 GLN A N 1
ATOM 567 C CA . GLN A 1 74 ? 9.140 -9.371 -12.617 1.00 95.56 74 GLN A CA 1
ATOM 568 C C . GLN A 1 74 ? 9.278 -7.846 -12.558 1.00 95.56 74 GLN A C 1
ATOM 570 O O . GLN A 1 74 ? 8.304 -7.134 -12.810 1.00 95.56 74 GLN A O 1
ATOM 575 N N . ILE A 1 75 ? 10.481 -7.330 -12.289 1.00 96.06 75 ILE A N 1
ATOM 576 C CA . ILE A 1 75 ? 10.768 -5.892 -12.345 1.00 96.06 75 ILE A CA 1
ATOM 577 C C . ILE A 1 75 ? 10.545 -5.368 -13.768 1.00 96.06 75 ILE A C 1
ATOM 579 O O . ILE A 1 75 ? 9.833 -4.381 -13.955 1.00 96.06 75 ILE A O 1
ATOM 583 N N . MET A 1 76 ? 11.082 -6.043 -14.787 1.00 96.94 76 MET A N 1
ATOM 584 C CA . MET A 1 76 ? 10.878 -5.659 -16.186 1.00 96.94 76 MET A CA 1
ATOM 585 C C . MET A 1 76 ? 9.414 -5.722 -16.604 1.00 96.94 76 MET A C 1
ATOM 587 O O . MET A 1 76 ? 8.945 -4.863 -17.357 1.00 96.94 76 MET A O 1
ATOM 591 N N . LYS A 1 77 ? 8.668 -6.711 -16.112 1.00 96.31 77 LYS A N 1
ATOM 592 C CA . LYS A 1 77 ? 7.225 -6.802 -16.331 1.00 96.31 77 LYS A CA 1
ATOM 593 C C . LYS A 1 77 ? 6.502 -5.592 -15.733 1.00 96.31 77 LYS A C 1
ATOM 595 O O . LYS A 1 77 ? 5.773 -4.927 -16.467 1.00 96.31 77 LYS A O 1
ATOM 600 N N . ALA A 1 78 ? 6.778 -5.246 -14.475 1.00 96.19 78 ALA A N 1
ATOM 601 C CA . ALA A 1 78 ? 6.204 -4.072 -13.818 1.00 96.19 78 ALA A CA 1
ATOM 602 C C . ALA A 1 78 ? 6.552 -2.761 -14.549 1.00 96.19 78 ALA A C 1
ATOM 604 O O . ALA A 1 78 ? 5.676 -1.919 -14.749 1.00 96.19 78 ALA A O 1
ATOM 605 N N . ILE A 1 79 ? 7.799 -2.601 -15.015 1.00 96.44 79 ILE A N 1
ATOM 606 C CA . ILE A 1 79 ? 8.219 -1.440 -15.823 1.00 96.44 79 ILE A CA 1
ATOM 607 C C . ILE A 1 79 ? 7.377 -1.337 -17.098 1.00 96.44 79 ILE A C 1
ATOM 609 O O . ILE A 1 79 ? 6.851 -0.270 -17.428 1.00 96.44 79 ILE A O 1
ATOM 613 N N . ASN A 1 80 ? 7.241 -2.449 -17.821 1.00 96.25 80 ASN A N 1
ATOM 614 C CA . ASN A 1 80 ? 6.513 -2.489 -19.083 1.00 96.25 80 ASN A CA 1
ATOM 615 C C . ASN A 1 80 ? 5.008 -2.268 -18.899 1.00 96.25 80 ASN A C 1
ATOM 617 O O . ASN A 1 80 ? 4.393 -1.616 -19.739 1.00 96.25 80 ASN A O 1
ATOM 621 N N . GLU A 1 81 ? 4.408 -2.797 -17.833 1.00 94.81 81 GLU A N 1
ATOM 622 C CA . GLU A 1 81 ? 3.002 -2.548 -17.497 1.00 94.81 81 GLU A CA 1
ATOM 623 C C . GLU A 1 81 ? 2.769 -1.081 -17.139 1.00 94.81 81 GLU A C 1
ATOM 625 O O . GLU A 1 81 ? 1.911 -0.445 -17.750 1.00 94.81 81 GLU A O 1
ATOM 630 N N . GLY A 1 82 ? 3.603 -0.510 -16.266 1.00 92.69 82 GLY A N 1
ATOM 631 C CA . GLY A 1 82 ? 3.539 0.911 -15.931 1.00 92.69 82 GLY A CA 1
ATOM 632 C C . GLY A 1 82 ? 3.677 1.814 -17.158 1.00 92.69 82 GLY A C 1
ATOM 633 O O . GLY A 1 82 ? 2.935 2.775 -17.311 1.00 92.69 82 GLY A O 1
ATOM 634 N N . LYS A 1 83 ? 4.579 1.485 -18.089 1.00 93.56 83 LYS A N 1
ATOM 635 C CA . LYS A 1 83 ? 4.736 2.235 -19.345 1.00 93.56 83 LYS A CA 1
ATOM 636 C C . LYS A 1 83 ? 3.498 2.164 -20.249 1.00 93.56 83 LYS A C 1
ATOM 638 O O . LYS A 1 83 ? 3.193 3.136 -20.934 1.00 93.56 83 LYS A O 1
ATOM 643 N N . LYS A 1 84 ? 2.825 1.009 -20.312 1.00 92.88 84 LYS A N 1
ATOM 644 C CA . LYS A 1 84 ? 1.653 0.805 -21.185 1.00 92.88 84 LYS A CA 1
ATOM 645 C C . LYS A 1 84 ? 0.456 1.641 -20.749 1.00 92.88 84 LYS A C 1
ATOM 647 O O . LYS A 1 84 ? -0.324 2.048 -21.607 1.00 92.88 84 LYS A O 1
ATOM 652 N N . ASP A 1 85 ? 0.323 1.885 -19.451 1.00 88.19 85 ASP A N 1
ATOM 653 C CA . ASP A 1 85 ? -0.752 2.684 -18.885 1.00 88.19 85 ASP A CA 1
ATOM 654 C C . ASP A 1 85 ? -0.195 3.947 -18.217 1.00 88.19 85 ASP A C 1
ATOM 656 O O . ASP A 1 85 ? 0.251 3.950 -17.069 1.00 88.19 85 ASP A O 1
ATOM 660 N N . GLY A 1 86 ? -0.254 5.060 -18.951 1.00 80.44 86 GLY A N 1
ATOM 661 C CA . GLY A 1 86 ? 0.205 6.363 -18.471 1.00 80.44 86 GLY A CA 1
ATOM 662 C C . GLY A 1 86 ? -0.597 6.943 -17.296 1.00 80.44 86 GLY A C 1
ATOM 663 O O . GLY A 1 86 ? -0.190 7.969 -16.742 1.00 80.44 86 GLY A O 1
ATOM 664 N N . ALA A 1 87 ? -1.715 6.310 -16.924 1.00 86.19 87 ALA A N 1
ATOM 665 C CA . ALA A 1 87 ? -2.539 6.651 -15.770 1.00 86.19 87 ALA A CA 1
ATOM 666 C C . ALA A 1 87 ? -2.540 5.553 -14.690 1.00 86.19 87 ALA A C 1
ATOM 668 O O . ALA A 1 87 ? -3.317 5.661 -13.742 1.00 86.19 87 ALA A O 1
ATOM 669 N N . TYR A 1 88 ? -1.663 4.547 -14.801 1.00 88.62 88 TYR A N 1
ATOM 670 C CA . TYR A 1 88 ? -1.614 3.415 -13.881 1.00 88.62 88 TYR A CA 1
ATOM 671 C C . TYR A 1 88 ? -1.523 3.868 -12.423 1.00 88.62 88 TYR A C 1
ATOM 673 O O . TYR A 1 88 ? -0.569 4.547 -12.015 1.00 88.62 88 TYR A O 1
ATOM 681 N N . PHE A 1 89 ? -2.498 3.442 -11.623 1.00 85.81 89 PHE A N 1
ATOM 682 C CA . PHE A 1 89 ? -2.587 3.798 -10.212 1.00 85.81 89 PHE A CA 1
ATOM 683 C C . PHE A 1 89 ? -2.539 2.577 -9.280 1.00 85.81 89 PHE A C 1
ATOM 685 O O . PHE A 1 89 ? -2.524 2.726 -8.053 1.00 85.81 89 PHE A O 1
ATOM 692 N N . GLY A 1 90 ? -2.420 1.369 -9.838 1.00 88.81 90 GLY A N 1
ATOM 693 C CA . GLY A 1 90 ? -2.310 0.121 -9.083 1.00 88.81 90 GLY A CA 1
ATOM 694 C C . GLY A 1 90 ? -3.645 -0.326 -8.503 1.00 88.81 90 GLY A C 1
ATOM 695 O O . GLY A 1 90 ? -3.713 -0.700 -7.334 1.00 88.81 90 GLY A O 1
ATOM 696 N N . GLU A 1 91 ? -4.703 -0.230 -9.303 1.00 90.50 91 GLU A N 1
ATOM 697 C CA . GLU A 1 91 ? -6.075 -0.644 -9.012 1.00 90.50 91 GLU A CA 1
ATOM 698 C C . GLU A 1 91 ? -6.161 -2.113 -8.580 1.00 90.50 91 GLU A C 1
ATOM 700 O O . GLU A 1 91 ? -6.988 -2.467 -7.743 1.00 90.50 91 GLU A O 1
ATOM 705 N N . ASP A 1 92 ? -5.267 -2.954 -9.095 1.00 93.81 92 ASP A N 1
ATOM 706 C CA . ASP A 1 92 ? -5.103 -4.359 -8.725 1.00 93.81 92 ASP A CA 1
ATOM 707 C C . ASP A 1 92 ? -4.507 -4.568 -7.323 1.00 93.81 92 ASP A C 1
ATOM 709 O O . ASP A 1 92 ? -4.546 -5.676 -6.798 1.00 93.81 92 ASP A O 1
ATOM 713 N N . PHE A 1 93 ? -4.014 -3.505 -6.687 1.00 96.62 93 PHE A N 1
ATOM 714 C CA . PHE A 1 93 ? -3.536 -3.500 -5.304 1.00 96.62 93 PHE A CA 1
ATOM 715 C C . PHE A 1 93 ? -4.477 -2.762 -4.342 1.00 96.62 93 PHE A C 1
ATOM 717 O O . PHE A 1 93 ? -4.103 -2.464 -3.200 1.00 96.62 93 PHE A O 1
ATOM 724 N N . LYS A 1 94 ? -5.686 -2.411 -4.795 1.00 96.00 94 LYS A N 1
ATOM 725 C CA . LYS A 1 94 ? -6.699 -1.779 -3.949 1.00 96.00 94 LYS A CA 1
ATOM 726 C C . LYS A 1 94 ? -7.240 -2.793 -2.941 1.00 96.00 94 LYS A C 1
ATOM 728 O O . LYS A 1 94 ? -7.706 -3.863 -3.320 1.00 96.00 94 LYS A O 1
ATOM 733 N N . LEU A 1 95 ? -7.236 -2.424 -1.662 1.00 96.00 95 LEU A N 1
ATOM 734 C CA . LEU A 1 95 ? -7.804 -3.246 -0.606 1.00 96.00 95 LEU A CA 1
ATOM 735 C C . LEU A 1 95 ? -9.340 -3.211 -0.647 1.00 96.00 95 LEU A C 1
ATOM 737 O O . LEU A 1 95 ? -9.931 -2.124 -0.693 1.00 96.00 95 LEU A O 1
ATOM 741 N N . PRO A 1 96 ? -10.012 -4.370 -0.564 1.00 94.50 96 PRO A N 1
ATOM 742 C CA . PRO A 1 96 ? -11.461 -4.427 -0.458 1.00 94.50 96 PRO A CA 1
ATOM 743 C C . PRO A 1 96 ? -11.937 -3.976 0.929 1.00 94.50 96 PRO A C 1
ATOM 745 O O . PRO A 1 96 ? -11.394 -4.383 1.962 1.00 94.50 96 PRO A O 1
ATOM 748 N N . LEU A 1 97 ? -12.990 -3.156 0.947 1.00 92.38 97 LEU A N 1
ATOM 749 C CA . LEU A 1 97 ? -13.680 -2.752 2.171 1.00 92.38 97 LEU A CA 1
ATOM 750 C C . LEU A 1 97 ? -14.382 -3.968 2.792 1.00 92.38 97 LEU A C 1
ATOM 752 O O . LEU A 1 97 ? -15.168 -4.642 2.127 1.00 92.38 97 LEU A O 1
ATOM 756 N N . LEU A 1 98 ? -14.108 -4.230 4.067 1.00 91.69 98 LEU A N 1
ATOM 757 C CA . LEU A 1 98 ? -14.746 -5.281 4.858 1.00 91.69 98 LEU A CA 1
ATOM 758 C C . LEU A 1 98 ? -15.966 -4.738 5.610 1.00 91.69 98 LEU A C 1
ATOM 760 O O . LEU A 1 98 ? -17.041 -5.331 5.560 1.00 91.69 98 LEU A O 1
ATOM 764 N N . SER A 1 99 ? -15.798 -3.617 6.313 1.00 90.88 99 SER A N 1
ATOM 765 C CA . SER A 1 99 ? -16.851 -2.988 7.114 1.00 90.88 99 SER A CA 1
ATOM 766 C C . SER A 1 99 ? -16.598 -1.486 7.285 1.00 90.88 99 SER A C 1
ATOM 768 O O . SER A 1 99 ? -15.469 -1.013 7.153 1.00 90.88 99 SER A O 1
ATOM 770 N N . SER A 1 100 ? -17.652 -0.722 7.572 1.00 89.31 100 SER A N 1
ATOM 771 C CA . SER A 1 100 ? -17.569 0.692 7.953 1.00 89.31 100 SER A CA 1
ATOM 772 C C . SER A 1 100 ? -18.660 1.009 8.966 1.00 89.31 100 SER A C 1
ATOM 774 O O . SER A 1 100 ? -19.798 0.562 8.809 1.00 89.31 100 SER A O 1
ATOM 776 N N . THR A 1 101 ? -18.327 1.789 9.992 1.00 87.06 101 THR A N 1
ATOM 777 C CA . THR A 1 101 ? -19.309 2.309 10.960 1.00 87.06 101 THR A CA 1
ATOM 778 C C . THR A 1 101 ? -19.855 3.678 10.575 1.00 87.06 101 THR A C 1
ATOM 780 O O . THR A 1 101 ? -20.817 4.152 11.180 1.00 87.06 101 THR A O 1
ATOM 783 N N . SER A 1 102 ? -19.260 4.325 9.573 1.00 69.88 102 SER A N 1
ATOM 784 C CA . SER A 1 102 ? -19.619 5.673 9.153 1.00 69.88 102 SER A CA 1
ATOM 785 C C . SER A 1 102 ? -20.292 5.669 7.783 1.00 69.88 102 SER A C 1
ATOM 787 O O . SER A 1 102 ? -19.741 5.136 6.820 1.00 69.88 102 SER A O 1
ATOM 789 N N . ASN A 1 103 ? -21.451 6.328 7.697 1.00 66.50 103 ASN A N 1
ATOM 790 C CA . ASN A 1 103 ? -22.102 6.714 6.436 1.00 66.50 103 ASN A CA 1
ATOM 791 C C . ASN A 1 103 ? -21.646 8.111 5.962 1.00 66.50 103 ASN A C 1
ATOM 793 O O . ASN A 1 103 ? -22.258 8.701 5.075 1.00 66.50 103 ASN A O 1
ATOM 797 N N . ASP A 1 104 ? -20.636 8.691 6.615 1.00 60.88 104 ASP A N 1
ATOM 798 C CA . ASP A 1 104 ? -20.136 10.031 6.327 1.00 60.88 104 ASP A CA 1
ATOM 799 C C . ASP A 1 104 ? -19.210 9.995 5.104 1.00 60.88 104 ASP A C 1
ATOM 801 O O . ASP A 1 104 ? -18.107 9.444 5.157 1.00 60.88 104 ASP A O 1
ATOM 805 N N . SER A 1 105 ? -19.645 10.629 4.011 1.00 56.03 105 SER A N 1
ATOM 806 C CA . SER A 1 105 ? -18.889 10.741 2.755 1.00 56.03 105 SER A CA 1
ATOM 807 C C . SER A 1 105 ? -17.530 11.428 2.927 1.00 56.03 105 SER A C 1
ATOM 809 O O . SER A 1 105 ? -16.648 11.312 2.082 1.00 56.03 105 SER A O 1
ATOM 811 N N . THR A 1 106 ? -17.329 12.151 4.031 1.00 49.56 106 THR A N 1
ATOM 812 C CA . THR A 1 106 ? -16.049 12.796 4.358 1.00 49.56 106 THR A CA 1
ATOM 813 C C . THR A 1 106 ? -14.935 11.774 4.641 1.00 49.56 106 THR A C 1
ATOM 815 O O . THR A 1 106 ? -13.750 12.084 4.490 1.00 49.56 106 THR A O 1
ATOM 818 N N . PHE A 1 107 ? -15.326 10.538 4.977 1.00 53.09 107 PHE A N 1
ATOM 819 C CA . PHE A 1 107 ? -14.467 9.370 5.185 1.00 53.09 107 PHE A CA 1
ATOM 820 C C . PHE A 1 107 ? -14.704 8.277 4.145 1.00 53.09 107 PHE A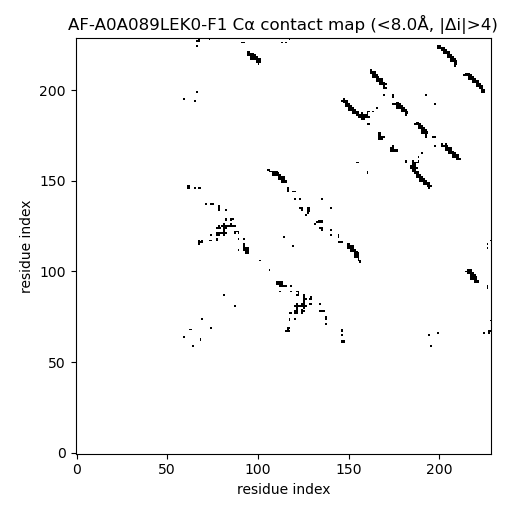 C 1
ATOM 822 O O . PHE A 1 107 ? -14.302 7.136 4.366 1.00 53.09 107 PHE A O 1
ATOM 829 N N . GLU A 1 108 ? -15.307 8.601 2.996 1.00 56.38 108 GLU A N 1
ATOM 830 C CA . GLU A 1 108 ? -15.137 7.776 1.802 1.00 56.38 108 GLU A CA 1
ATOM 831 C C . GLU A 1 108 ? -13.650 7.820 1.445 1.00 56.38 108 GLU A C 1
ATOM 833 O O . GLU A 1 108 ? -13.172 8.693 0.715 1.00 56.38 108 GLU A O 1
ATOM 838 N N . TYR A 1 109 ? -12.881 6.917 2.053 1.00 60.88 109 TYR A N 1
ATOM 839 C CA . TYR A 1 109 ? -11.530 6.607 1.635 1.00 60.88 109 TYR A CA 1
ATOM 840 C C . TYR A 1 109 ? -11.640 6.306 0.154 1.00 60.88 109 TYR A C 1
ATOM 842 O O . TYR A 1 109 ? -12.254 5.310 -0.233 1.00 60.88 109 TYR A O 1
ATOM 850 N N . ARG A 1 110 ? -11.133 7.224 -0.670 1.00 72.38 110 ARG A N 1
ATOM 851 C CA . ARG A 1 110 ? -11.340 7.146 -2.116 1.00 72.38 110 ARG A CA 1
ATOM 852 C C . ARG A 1 110 ? -10.830 5.803 -2.598 1.00 72.38 110 ARG A C 1
ATOM 854 O O . ARG A 1 110 ? -11.555 5.056 -3.244 1.00 72.38 110 ARG A O 1
ATOM 861 N N . ASP A 1 111 ? -9.634 5.474 -2.125 1.00 88.00 111 ASP A N 1
ATOM 862 C CA . ASP A 1 111 ? -9.012 4.182 -2.291 1.00 88.00 111 ASP A CA 1
ATOM 863 C C . ASP A 1 111 ? -8.016 3.927 -1.151 1.00 88.00 111 ASP A C 1
ATOM 865 O O . ASP A 1 111 ? -7.374 4.850 -0.631 1.00 88.00 111 ASP A O 1
ATOM 869 N N . VAL A 1 112 ? -7.871 2.657 -0.781 1.00 94.00 112 VAL A N 1
ATOM 870 C CA . VAL A 1 112 ? -6.841 2.173 0.141 1.00 94.00 112 VAL A CA 1
ATOM 871 C C . VAL A 1 112 ? -6.047 1.105 -0.589 1.00 94.00 112 VAL A C 1
ATOM 873 O O . VAL A 1 112 ? -6.643 0.242 -1.222 1.00 94.00 112 VAL A O 1
ATOM 876 N N . PHE A 1 113 ? -4.721 1.157 -0.517 1.00 96.38 113 PHE A N 1
ATOM 877 C CA . PHE A 1 113 ? -3.841 0.248 -1.249 1.00 96.38 113 PHE A CA 1
ATOM 878 C C . PHE A 1 113 ? -2.830 -0.414 -0.331 1.00 96.38 113 PHE A C 1
ATOM 880 O O . PHE A 1 113 ? -2.322 0.217 0.603 1.00 96.38 113 PHE A O 1
ATOM 887 N N . ILE A 1 114 ? -2.476 -1.648 -0.673 1.00 97.56 114 ILE A N 1
ATOM 888 C CA . ILE A 1 114 ? -1.207 -2.247 -0.273 1.00 97.56 114 ILE A CA 1
ATOM 889 C C . ILE A 1 114 ? -0.128 -1.833 -1.278 1.00 97.56 114 ILE A C 1
ATOM 891 O O .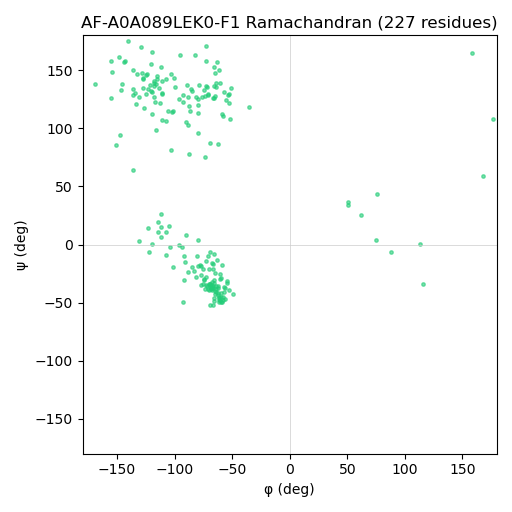 ILE A 1 114 ? -0.311 -1.893 -2.491 1.00 97.56 114 ILE A O 1
ATOM 895 N N . ASN A 1 115 ? 1.014 -1.37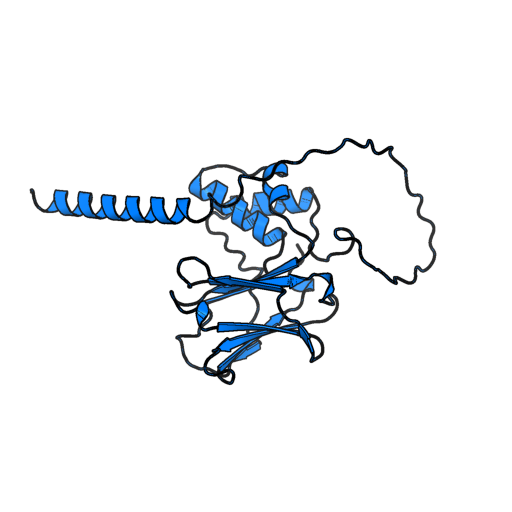5 -0.784 1.00 95.62 115 ASN A N 1
ATOM 896 C CA . ASN A 1 115 ? 2.094 -0.886 -1.626 1.00 95.62 115 ASN A CA 1
ATOM 897 C C . ASN A 1 115 ? 3.204 -1.932 -1.725 1.00 95.62 115 ASN A C 1
ATOM 899 O O . ASN A 1 115 ? 4.210 -1.864 -1.016 1.00 95.62 115 ASN A O 1
ATOM 903 N N . THR A 1 116 ? 3.011 -2.909 -2.605 1.00 95.56 116 THR A N 1
ATOM 904 C CA . THR A 1 116 ? 4.038 -3.910 -2.909 1.00 95.56 116 THR A CA 1
ATOM 905 C C . THR A 1 116 ? 5.175 -3.295 -3.740 1.00 95.56 116 THR A C 1
ATOM 907 O O . THR A 1 116 ? 4.961 -2.298 -4.444 1.00 95.56 116 THR A O 1
ATOM 910 N N . PRO A 1 117 ? 6.382 -3.891 -3.730 1.00 94.81 117 PRO A N 1
ATOM 911 C CA . PRO A 1 117 ? 7.452 -3.533 -4.658 1.00 94.81 117 PRO A CA 1
ATOM 912 C C . PRO A 1 117 ? 6.992 -3.476 -6.120 1.00 94.81 117 PRO A C 1
ATOM 914 O O . PRO A 1 117 ? 7.309 -2.517 -6.819 1.00 94.81 117 PRO A O 1
ATOM 917 N N . TYR A 1 118 ? 6.176 -4.441 -6.565 1.00 95.88 118 TYR A N 1
ATOM 918 C CA . TYR A 1 118 ? 5.662 -4.478 -7.938 1.00 95.88 118 TYR A CA 1
ATOM 919 C C . TYR A 1 118 ? 4.856 -3.218 -8.267 1.00 95.88 118 TYR A C 1
ATOM 921 O O . TYR A 1 118 ? 5.119 -2.538 -9.263 1.00 95.88 118 TYR A O 1
ATOM 929 N N . ARG A 1 119 ? 3.915 -2.857 -7.382 1.00 94.81 119 ARG A N 1
ATOM 930 C CA . ARG A 1 119 ? 3.092 -1.652 -7.523 1.00 94.81 119 ARG A CA 1
ATOM 931 C C . ARG A 1 119 ? 3.956 -0.397 -7.609 1.00 94.81 119 ARG A C 1
ATOM 933 O O . ARG A 1 119 ? 3.713 0.452 -8.465 1.00 94.81 119 ARG A O 1
ATOM 940 N N . PHE A 1 120 ? 4.967 -0.276 -6.746 1.00 93.25 120 PHE A N 1
ATOM 941 C CA . PHE A 1 120 ? 5.875 0.871 -6.757 1.00 93.25 120 PHE A CA 1
ATOM 942 C C . PHE A 1 120 ? 6.637 0.998 -8.077 1.00 93.25 120 PHE A C 1
ATOM 944 O O . PHE A 1 120 ? 6.689 2.094 -8.636 1.00 93.25 120 PHE A O 1
ATOM 951 N N . VAL A 1 121 ? 7.180 -0.107 -8.595 1.00 95.62 121 VAL A N 1
ATOM 952 C CA . VAL A 1 121 ? 7.905 -0.121 -9.874 1.00 95.62 121 VAL A CA 1
ATOM 953 C C . VAL A 1 121 ? 6.989 0.301 -11.025 1.00 95.62 121 VAL A C 1
ATOM 955 O O . VAL A 1 121 ? 7.374 1.154 -11.831 1.00 95.62 121 VAL A O 1
ATOM 958 N N . ALA A 1 122 ? 5.769 -0.237 -11.084 1.00 95.94 122 ALA A N 1
ATOM 959 C CA . ALA A 1 122 ? 4.808 0.086 -12.135 1.00 95.94 122 ALA A CA 1
ATOM 960 C C . ALA A 1 122 ? 4.349 1.557 -12.076 1.00 95.94 122 ALA A C 1
ATOM 962 O O . ALA A 1 122 ? 4.405 2.258 -13.087 1.00 95.94 122 ALA A O 1
ATOM 963 N N . ILE A 1 123 ? 4.002 2.077 -10.891 1.00 94.00 123 ILE A N 1
ATOM 964 C CA . ILE A 1 123 ? 3.621 3.493 -10.716 1.00 94.00 123 ILE A CA 1
ATOM 965 C C . ILE A 1 123 ? 4.781 4.427 -11.065 1.00 94.00 123 ILE A C 1
ATOM 967 O O . ILE A 1 123 ? 4.578 5.457 -11.716 1.00 94.00 123 ILE A O 1
ATOM 971 N N . HIS A 1 124 ? 6.002 4.104 -10.631 1.00 93.75 124 HIS A N 1
ATOM 972 C CA . HIS A 1 124 ? 7.176 4.907 -10.969 1.00 93.75 124 HIS A CA 1
ATOM 973 C C . HIS A 1 124 ? 7.386 4.946 -12.481 1.00 93.75 124 HIS A C 1
ATOM 975 O O . HIS A 1 124 ? 7.513 6.028 -13.049 1.00 93.75 124 HIS A O 1
ATOM 981 N N . SER A 1 125 ? 7.333 3.789 -13.139 1.00 95.19 125 SER A N 1
ATOM 982 C CA . SER A 1 125 ? 7.542 3.670 -14.586 1.00 95.19 125 SER A CA 1
ATOM 983 C C . SER A 1 125 ? 6.461 4.391 -15.393 1.00 95.19 125 SER A C 1
ATOM 985 O O . SER A 1 125 ? 6.788 5.098 -16.345 1.00 95.19 125 SER A O 1
ATOM 987 N N . SER A 1 126 ? 5.196 4.303 -14.968 1.00 95.19 126 SER A N 1
ATOM 988 C CA . SER A 1 126 ? 4.090 5.081 -15.541 1.00 95.19 126 SER A CA 1
ATOM 989 C C . SER A 1 126 ? 4.350 6.585 -15.436 1.00 95.19 126 SER A C 1
ATOM 991 O O . SER A 1 126 ? 4.295 7.309 -16.429 1.00 95.19 126 SER A O 1
ATOM 993 N N . ASN A 1 127 ? 4.765 7.064 -14.258 1.00 93.56 127 ASN A N 1
ATOM 994 C CA . ASN A 1 127 ? 5.110 8.472 -14.065 1.00 93.56 127 ASN A CA 1
ATOM 995 C C . ASN A 1 127 ? 6.295 8.920 -14.930 1.00 93.56 127 ASN A C 1
ATOM 997 O O . ASN A 1 127 ? 6.261 10.031 -15.463 1.00 93.56 127 ASN A O 1
ATOM 1001 N N . GLN A 1 128 ? 7.343 8.097 -15.047 1.00 94.56 128 GLN A N 1
ATOM 1002 C CA . GLN A 1 128 ? 8.505 8.419 -15.876 1.00 94.56 128 GLN A CA 1
ATOM 1003 C C . GLN A 1 128 ? 8.126 8.524 -17.351 1.00 94.56 128 GLN A C 1
ATOM 1005 O O . GLN A 1 128 ? 8.554 9.459 -18.033 1.00 94.56 128 GLN A O 1
ATOM 1010 N N . TYR A 1 129 ? 7.274 7.615 -17.818 1.00 95.12 129 TYR A N 1
ATOM 1011 C CA . TYR A 1 129 ? 6.811 7.622 -19.192 1.00 95.12 129 TYR A CA 1
ATOM 1012 C C . TYR A 1 129 ? 5.894 8.817 -19.472 1.00 95.12 129 TYR A C 1
ATOM 1014 O O . TYR A 1 129 ? 6.187 9.624 -20.348 1.00 95.12 129 TYR A O 1
ATOM 1022 N N . THR A 1 130 ? 4.853 9.024 -18.667 1.00 94.94 130 THR A N 1
ATOM 1023 C CA . THR A 1 130 ? 3.872 10.099 -18.891 1.00 94.94 130 THR A CA 1
ATOM 1024 C C . THR A 1 130 ? 4.472 11.500 -18.775 1.00 94.94 130 THR A C 1
ATOM 1026 O O . THR A 1 130 ? 4.052 12.408 -19.491 1.00 94.94 130 THR A O 1
ATOM 1029 N N . LYS A 1 131 ? 5.440 11.715 -17.873 1.00 93.19 131 LYS A N 1
ATOM 1030 C CA . LYS A 1 131 ? 6.008 13.055 -17.630 1.00 93.19 131 LYS A CA 1
ATOM 1031 C C . LYS A 1 131 ? 7.232 13.368 -18.480 1.00 93.19 131 LYS A C 1
ATOM 1033 O O . LYS A 1 131 ? 7.469 14.541 -18.761 1.00 93.19 131 LYS A O 1
ATOM 1038 N N . TYR A 1 132 ? 8.016 12.354 -18.841 1.00 94.69 132 TYR A N 1
ATOM 1039 C CA . TYR A 1 132 ? 9.333 12.548 -19.449 1.00 94.69 132 TYR A CA 1
ATOM 1040 C C . TYR A 1 132 ? 9.553 11.723 -20.722 1.00 94.69 132 TYR A C 1
ATOM 1042 O O . TYR A 1 132 ? 10.661 11.749 -21.248 1.00 94.69 132 TYR A O 1
ATOM 1050 N N . ASP A 1 133 ? 8.545 10.977 -21.192 1.00 94.19 133 ASP A N 1
ATOM 1051 C CA . ASP A 1 133 ? 8.654 10.027 -22.313 1.00 94.19 133 ASP A CA 1
ATOM 1052 C C . ASP A 1 133 ? 9.833 9.047 -22.141 1.00 94.19 133 ASP A C 1
ATOM 1054 O O . ASP A 1 133 ? 10.514 8.642 -23.083 1.00 94.19 133 ASP A O 1
ATOM 1058 N N . ARG A 1 134 ? 10.113 8.679 -20.881 1.00 94.75 134 ARG A N 1
ATOM 1059 C CA . ARG A 1 134 ? 11.273 7.870 -20.495 1.00 94.75 134 ARG A CA 1
ATOM 1060 C C . ARG A 1 134 ? 10.842 6.511 -19.966 1.00 94.75 134 ARG A C 1
ATOM 1062 O O . ARG A 1 134 ? 9.955 6.409 -19.127 1.00 94.75 134 ARG A O 1
ATOM 1069 N N . THR A 1 135 ? 11.521 5.460 -20.421 1.00 94.56 135 THR A N 1
ATO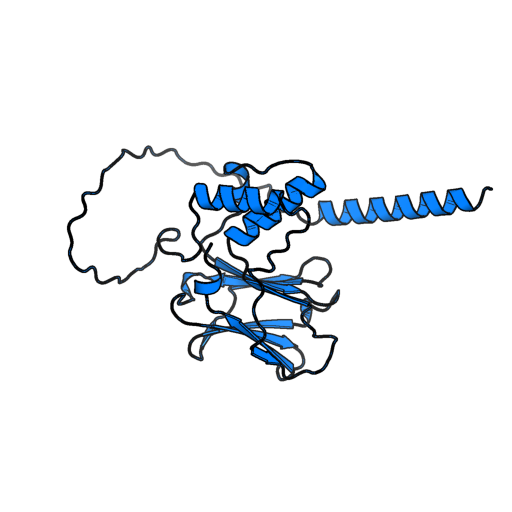M 1070 C CA . THR A 1 135 ? 11.394 4.116 -19.835 1.00 94.56 135 THR A CA 1
ATOM 1071 C C . THR A 1 135 ? 12.406 3.969 -18.701 1.00 94.56 135 THR A C 1
ATOM 1073 O O . THR A 1 135 ? 13.590 4.233 -18.908 1.00 94.56 135 THR A O 1
ATOM 1076 N N . SER A 1 136 ? 11.949 3.577 -17.512 1.00 94.88 136 SER A N 1
ATOM 1077 C CA . SER A 1 136 ? 12.830 3.286 -16.375 1.00 94.88 136 SER A CA 1
ATOM 1078 C C . SER A 1 136 ? 13.723 2.076 -16.651 1.00 94.88 136 SER A C 1
ATOM 1080 O O . SER A 1 136 ? 13.308 1.146 -17.343 1.00 94.88 136 SER A O 1
ATOM 1082 N N . SER A 1 137 ? 14.936 2.077 -16.096 1.00 94.94 137 SER A N 1
ATOM 1083 C CA . SER A 1 137 ? 15.813 0.899 -16.104 1.00 94.94 137 SER A CA 1
ATOM 1084 C C . SER A 1 137 ? 15.677 0.094 -14.810 1.00 94.94 137 SER A C 1
ATOM 1086 O O . SER A 1 137 ? 15.195 0.607 -13.796 1.00 94.94 137 SER A O 1
ATOM 1088 N N . ILE A 1 138 ? 16.135 -1.159 -14.831 1.00 93.25 138 ILE A N 1
ATOM 1089 C CA . ILE A 1 138 ? 16.168 -2.030 -13.648 1.00 93.25 138 ILE A CA 1
ATOM 1090 C C . ILE A 1 138 ? 17.030 -1.403 -12.540 1.00 93.25 138 ILE A C 1
ATOM 1092 O O . ILE A 1 138 ? 16.611 -1.325 -11.387 1.00 93.25 138 ILE A O 1
ATOM 1096 N N . GLU A 1 139 ? 18.208 -0.877 -12.884 1.00 92.94 139 GLU A N 1
ATOM 1097 C CA . GLU A 1 139 ? 19.146 -0.271 -11.928 1.00 92.94 139 GLU A CA 1
ATOM 1098 C C . GLU A 1 139 ? 18.587 0.999 -11.283 1.00 92.94 139 GLU A C 1
ATOM 1100 O O . GLU A 1 139 ? 18.939 1.341 -10.152 1.00 92.94 139 GLU A O 1
ATOM 1105 N N . GLU A 1 140 ? 17.740 1.729 -12.007 1.00 92.19 140 GLU A N 1
ATOM 1106 C CA . GLU A 1 140 ? 17.024 2.872 -11.463 1.00 92.19 140 GLU A CA 1
ATOM 1107 C C . GLU A 1 140 ? 16.022 2.421 -10.401 1.00 92.19 140 GLU A C 1
ATOM 1109 O O . GLU A 1 140 ? 16.042 2.948 -9.289 1.00 92.19 140 GLU A O 1
ATOM 1114 N N . VAL A 1 141 ? 15.162 1.453 -10.729 1.00 93.00 141 VAL A N 1
ATOM 1115 C CA . VAL A 1 141 ? 14.054 1.067 -9.847 1.00 93.00 141 VAL A CA 1
ATOM 1116 C C . VAL A 1 141 ? 14.507 0.257 -8.636 1.00 93.00 141 VAL A C 1
ATOM 1118 O O . VAL A 1 141 ? 13.924 0.405 -7.563 1.00 93.00 141 VAL A O 1
ATOM 1121 N N . TRP A 1 142 ? 15.597 -0.508 -8.758 1.00 87.12 142 TRP A N 1
ATOM 1122 C CA . TRP A 1 142 ? 16.194 -1.258 -7.647 1.00 87.12 142 TRP A CA 1
ATOM 1123 C C . TRP A 1 142 ? 16.517 -0.385 -6.436 1.00 87.12 142 TRP A C 1
ATOM 1125 O O . TRP A 1 142 ? 16.369 -0.827 -5.300 1.00 87.12 142 TRP A O 1
ATOM 1135 N N . LYS A 1 143 ? 16.896 0.877 -6.659 1.00 84.81 143 LYS A N 1
ATOM 1136 C CA . LYS A 1 143 ? 17.234 1.825 -5.585 1.00 84.81 143 LYS A CA 1
ATOM 1137 C C . LYS A 1 143 ? 16.037 2.208 -4.712 1.00 84.81 143 LYS A C 1
ATOM 1139 O O . LYS A 1 143 ? 16.235 2.760 -3.633 1.00 84.81 143 LYS A O 1
ATOM 1144 N N . PHE A 1 144 ? 14.817 1.955 -5.180 1.00 77.25 144 PHE A N 1
ATOM 1145 C CA . PHE A 1 144 ? 13.579 2.323 -4.492 1.00 77.25 144 PHE A CA 1
ATOM 1146 C C . PHE A 1 144 ? 12.845 1.122 -3.894 1.00 77.25 144 PHE A C 1
ATOM 1148 O O . PHE A 1 144 ? 11.884 1.311 -3.150 1.00 77.25 144 PHE A O 1
ATOM 1155 N N . ILE A 1 145 ? 13.279 -0.100 -4.205 1.00 88.19 145 ILE A N 1
ATOM 1156 C CA . ILE A 1 145 ? 12.676 -1.310 -3.661 1.00 88.19 145 ILE A CA 1
ATOM 1157 C C . ILE A 1 145 ? 13.242 -1.561 -2.262 1.00 88.19 145 ILE A C 1
ATOM 1159 O O . ILE A 1 145 ? 14.452 -1.623 -2.061 1.00 88.19 145 ILE A O 1
ATOM 1163 N N . SER A 1 146 ? 12.349 -1.732 -1.291 1.00 86.44 146 SER A N 1
ATOM 1164 C CA . SER A 1 146 ? 12.693 -2.184 0.054 1.00 86.44 146 SER A CA 1
ATOM 1165 C C . SER A 1 146 ? 11.932 -3.463 0.368 1.00 86.44 146 SER A C 1
ATOM 1167 O O . SER A 1 146 ? 10.742 -3.572 0.073 1.00 86.44 146 SER A O 1
ATOM 1169 N N . TYR A 1 147 ? 12.633 -4.415 0.981 1.00 91.50 147 TYR A N 1
ATOM 1170 C CA . TYR A 1 147 ? 12.082 -5.705 1.403 1.00 91.50 147 TYR A CA 1
ATOM 1171 C C . TYR A 1 147 ? 12.010 -5.858 2.926 1.00 91.50 147 TYR A C 1
ATOM 1173 O O . TYR A 1 147 ? 11.672 -6.926 3.422 1.00 91.50 147 TYR A O 1
ATOM 1181 N N . ASP A 1 148 ? 12.314 -4.793 3.669 1.00 91.50 148 ASP A N 1
ATOM 1182 C CA . ASP A 1 148 ? 12.275 -4.800 5.137 1.00 91.50 148 ASP A CA 1
ATOM 1183 C C . ASP A 1 148 ? 10.907 -4.366 5.682 1.00 91.50 148 ASP A C 1
ATOM 1185 O O . ASP A 1 148 ? 10.599 -4.564 6.858 1.00 91.50 148 ASP A O 1
ATOM 1189 N N . HIS A 1 149 ? 10.074 -3.762 4.832 1.00 93.56 149 HIS A N 1
ATOM 1190 C CA . HIS A 1 149 ? 8.757 -3.277 5.208 1.00 93.56 149 HIS A CA 1
ATOM 1191 C C . HIS A 1 149 ? 7.728 -3.468 4.098 1.00 93.56 149 HIS A C 1
ATOM 1193 O O . HIS A 1 149 ? 8.053 -3.527 2.911 1.00 93.56 149 HIS A O 1
ATOM 1199 N N . ILE A 1 150 ? 6.466 -3.490 4.510 1.00 95.31 150 ILE A N 1
ATOM 1200 C CA . ILE A 1 150 ? 5.316 -3.290 3.635 1.00 95.31 150 ILE A CA 1
ATOM 1201 C C . ILE A 1 150 ? 4.617 -2.001 4.054 1.00 95.31 150 ILE A C 1
ATOM 1203 O O . ILE A 1 150 ? 4.543 -1.676 5.244 1.00 95.31 150 ILE A O 1
ATOM 1207 N N . SER A 1 151 ? 4.118 -1.240 3.083 1.00 96.38 151 SER A N 1
ATOM 1208 C CA . SER A 1 151 ? 3.374 -0.019 3.373 1.00 96.38 151 SER A CA 1
ATOM 1209 C C . SER A 1 151 ? 1.960 -0.061 2.824 1.00 96.38 151 SER A C 1
ATOM 1211 O O . SER A 1 151 ? 1.662 -0.778 1.872 1.00 96.38 151 SER A O 1
ATOM 1213 N N . PHE A 1 152 ? 1.093 0.729 3.442 1.00 97.19 152 PHE A N 1
ATOM 1214 C CA . PHE A 1 152 ? -0.290 0.910 3.030 1.00 97.19 152 PHE A CA 1
ATOM 1215 C C . PHE A 1 152 ? -0.569 2.393 2.880 1.00 97.19 152 PHE A C 1
ATOM 1217 O O . PHE A 1 152 ? -0.080 3.198 3.678 1.00 97.19 152 PHE A O 1
ATOM 1224 N N . SER A 1 153 ? -1.360 2.751 1.874 1.00 95.56 153 SER A N 1
ATOM 1225 C CA . SER A 1 153 ? -1.736 4.136 1.603 1.00 95.56 153 SER A CA 1
ATOM 1226 C C . SER A 1 153 ? -3.244 4.288 1.563 1.00 95.56 153 SER A C 1
ATOM 1228 O O . SER A 1 153 ? -3.922 3.560 0.847 1.00 95.56 153 SER A O 1
ATOM 1230 N N . ALA A 1 154 ? -3.754 5.266 2.304 1.00 93.94 154 ALA A N 1
ATOM 1231 C CA . ALA A 1 154 ? -5.154 5.656 2.299 1.00 93.94 154 ALA A CA 1
ATOM 1232 C C . ALA A 1 154 ? -5.295 7.055 1.695 1.00 93.94 154 ALA A C 1
ATOM 1234 O O . ALA A 1 154 ? -4.702 8.017 2.201 1.00 93.94 154 ALA A O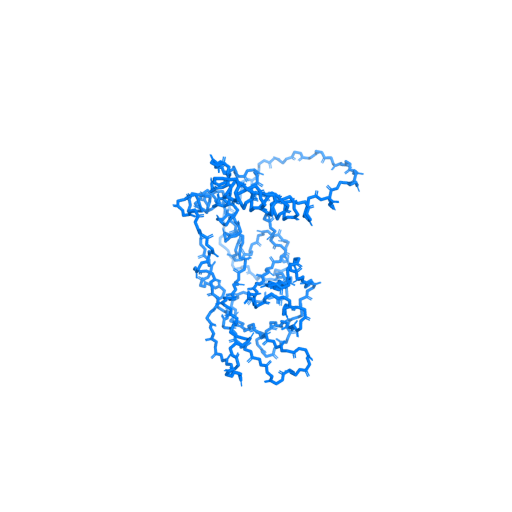 1
ATOM 1235 N N . TYR A 1 155 ? -6.079 7.157 0.623 1.00 91.62 155 TYR A N 1
ATOM 1236 C CA . TYR A 1 155 ? -6.392 8.415 -0.047 1.00 91.62 155 TYR A CA 1
ATOM 1237 C C . TYR A 1 155 ? -7.685 9.002 0.506 1.00 91.62 155 TYR A C 1
ATOM 1239 O O . TYR A 1 155 ? -8.716 8.335 0.590 1.00 91.62 155 TYR A O 1
ATOM 1247 N N . VAL A 1 156 ? -7.620 10.272 0.886 1.00 89.50 156 VAL A N 1
ATOM 1248 C CA . VAL A 1 156 ? -8.686 10.991 1.586 1.00 89.50 156 VAL A CA 1
ATOM 1249 C C . VAL A 1 156 ? -8.803 12.416 1.060 1.00 89.50 156 VAL A C 1
ATOM 1251 O O . VAL A 1 156 ? -8.021 12.865 0.222 1.00 89.50 156 VAL A O 1
ATOM 1254 N N . MET A 1 157 ? -9.796 13.161 1.539 1.00 86.62 157 MET A N 1
ATOM 1255 C CA . MET A 1 157 ? -9.901 14.580 1.217 1.00 86.62 157 MET A CA 1
ATOM 1256 C C . MET A 1 157 ? -8.676 15.366 1.714 1.00 86.62 157 MET A C 1
ATOM 1258 O O . MET A 1 157 ? -8.063 15.047 2.734 1.00 86.62 157 MET A O 1
ATOM 1262 N N . ARG A 1 158 ? -8.329 16.444 1.005 1.00 88.81 158 ARG A N 1
ATOM 1263 C CA . ARG A 1 158 ? -7.195 17.313 1.352 1.00 88.81 158 ARG A CA 1
ATOM 1264 C C . ARG A 1 158 ? -7.283 17.816 2.794 1.00 88.81 158 ARG A C 1
ATOM 1266 O O . ARG A 1 158 ? -8.291 18.389 3.194 1.00 88.81 158 ARG A O 1
ATOM 1273 N N . GLY A 1 159 ? -6.195 17.638 3.541 1.00 88.50 159 GLY A N 1
ATOM 1274 C CA . GLY A 1 159 ? -6.054 18.053 4.938 1.00 88.50 159 GLY A CA 1
ATOM 1275 C C . GLY A 1 159 ? -6.531 17.034 5.980 1.00 88.50 159 GLY A C 1
ATOM 1276 O O . GLY A 1 159 ? -6.283 17.251 7.171 1.00 88.50 159 GLY A O 1
ATOM 1277 N N . TRP A 1 160 ? -7.153 15.925 5.566 1.00 89.75 160 TRP A N 1
ATOM 1278 C CA . TRP A 1 160 ? -7.771 14.955 6.478 1.00 89.75 160 TRP A CA 1
ATOM 1279 C C . TRP A 1 160 ? -6.820 13.864 6.970 1.00 89.75 160 TRP A C 1
ATOM 1281 O O . TRP A 1 160 ? -7.014 13.350 8.069 1.00 89.75 160 TRP A O 1
ATOM 1291 N N . ALA A 1 161 ? -5.739 13.555 6.245 1.00 92.88 161 ALA A N 1
ATOM 1292 C CA . ALA A 1 161 ? -4.817 12.467 6.598 1.00 92.88 161 ALA A CA 1
ATOM 1293 C C . ALA A 1 161 ? -4.300 12.553 8.050 1.00 92.88 161 ALA A C 1
ATOM 1295 O O . ALA A 1 161 ? -4.237 11.556 8.770 1.00 92.88 161 ALA A O 1
ATOM 1296 N N . LYS A 1 162 ? -4.008 13.762 8.547 1.00 93.19 162 LYS A N 1
ATOM 1297 C CA . LYS A 1 162 ? -3.502 13.965 9.918 1.00 93.19 162 LYS A CA 1
ATOM 1298 C C . LYS A 1 162 ? -4.499 13.580 11.020 1.00 93.19 162 LYS A C 1
ATOM 1300 O O . LYS A 1 162 ? -4.065 13.281 12.137 1.00 93.19 162 LYS A O 1
ATOM 1305 N N . MET A 1 163 ? -5.797 13.596 10.714 1.00 92.25 163 MET A N 1
ATOM 1306 C CA . MET A 1 163 ? -6.884 13.280 11.647 1.00 92.25 163 MET A CA 1
ATOM 1307 C C . MET A 1 163 ? -7.087 11.771 11.816 1.00 92.25 163 MET A C 1
ATOM 1309 O O . MET A 1 163 ? -7.792 11.354 12.730 1.00 92.25 163 MET A O 1
ATOM 1313 N N . LEU A 1 164 ? -6.440 10.957 10.979 1.00 91.44 164 LEU A N 1
ATOM 1314 C CA . LEU A 1 164 ? -6.642 9.515 10.933 1.00 91.44 164 LEU A CA 1
ATOM 1315 C C . LEU A 1 164 ? -5.516 8.744 11.615 1.00 91.44 164 LEU A C 1
ATOM 1317 O O . LEU A 1 164 ? -4.338 9.118 11.557 1.00 91.44 164 LEU A O 1
ATOM 1321 N N . ALA A 1 165 ? -5.865 7.618 12.213 1.00 93.38 165 ALA A N 1
ATOM 1322 C CA . ALA A 1 165 ? -4.946 6.562 12.610 1.00 93.38 165 ALA A CA 1
ATOM 1323 C C . ALA A 1 165 ? -5.196 5.320 11.744 1.00 93.38 165 ALA A C 1
ATOM 1325 O O . ALA A 1 165 ? -6.278 5.161 11.183 1.00 93.38 165 ALA A O 1
ATOM 1326 N N . ILE A 1 166 ? -4.153 4.509 11.567 1.00 94.12 166 ILE A N 1
ATOM 1327 C CA . ILE A 1 166 ? -4.213 3.258 10.810 1.00 94.12 166 ILE A CA 1
ATOM 1328 C C . ILE A 1 166 ? -3.492 2.203 11.639 1.00 94.12 166 ILE A C 1
ATOM 1330 O O . ILE A 1 166 ? -2.365 2.448 12.071 1.00 94.12 166 ILE A O 1
ATOM 1334 N N . GLU A 1 167 ? -4.131 1.058 11.821 1.00 95.12 167 GLU A N 1
ATOM 1335 C CA . GLU A 1 167 ? -3.597 -0.100 12.533 1.00 95.12 167 GLU A CA 1
ATOM 1336 C C . GLU A 1 167 ? -3.830 -1.360 11.699 1.00 95.12 167 GLU A C 1
ATOM 1338 O O . GLU A 1 167 ? -4.827 -1.460 10.980 1.00 95.12 167 GLU A O 1
ATOM 1343 N N . MET A 1 168 ? -2.908 -2.318 11.785 1.00 97.94 168 MET A N 1
ATOM 1344 C CA . MET A 1 168 ? -3.102 -3.648 11.213 1.00 97.94 168 MET A CA 1
ATOM 1345 C C . MET A 1 168 ? -3.526 -4.601 12.325 1.00 97.94 168 MET A C 1
ATOM 1347 O O . MET A 1 168 ? -2.947 -4.589 13.409 1.00 97.94 168 MET A O 1
ATOM 1351 N N . ILE A 1 169 ? -4.532 -5.423 12.054 1.00 98.00 169 ILE A N 1
ATOM 1352 C CA . ILE A 1 169 ? -5.023 -6.448 12.965 1.00 98.00 169 ILE A CA 1
ATOM 1353 C C . ILE A 1 169 ? -4.796 -7.804 12.304 1.00 98.00 169 ILE A C 1
ATOM 1355 O O . ILE A 1 169 ? -5.292 -8.052 11.207 1.00 98.00 169 ILE A O 1
ATOM 1359 N N . GLN A 1 170 ? -4.060 -8.686 12.970 1.00 96.94 170 GLN A N 1
ATOM 1360 C CA . GLN A 1 170 ? -3.802 -10.049 12.508 1.00 96.94 170 GLN A CA 1
ATOM 1361 C C . GLN A 1 170 ? -3.966 -11.005 13.687 1.00 96.94 170 GLN A C 1
ATOM 1363 O O . GLN A 1 170 ? -3.446 -10.747 14.771 1.00 96.94 170 GLN A O 1
ATOM 1368 N N . GLU A 1 171 ? -4.768 -12.059 13.506 1.00 95.12 171 GLU A N 1
ATOM 1369 C CA . GLU A 1 171 ? -5.085 -13.037 14.563 1.00 95.12 171 GLU A CA 1
ATOM 1370 C C . GLU A 1 171 ? -5.557 -12.393 15.889 1.00 95.12 171 GLU A C 1
ATOM 1372 O O . GLU A 1 171 ? -5.220 -12.828 16.991 1.00 95.12 171 GLU A O 1
ATOM 1377 N N . GLY A 1 172 ? -6.318 -11.297 15.796 1.00 94.44 172 GLY A N 1
ATOM 1378 C CA . GLY A 1 172 ? -6.812 -10.543 16.956 1.00 94.44 172 GLY A CA 1
ATOM 1379 C C . GLY A 1 172 ? -5.764 -9.675 17.666 1.00 94.44 172 GLY A C 1
ATOM 1380 O O . GLY A 1 172 ? -6.081 -9.050 18.679 1.00 94.44 172 GLY A O 1
ATOM 1381 N N . ARG A 1 173 ? -4.532 -9.599 17.153 1.00 96.44 173 ARG A N 1
ATOM 1382 C CA . ARG A 1 173 ? -3.461 -8.736 17.669 1.00 96.44 173 ARG A CA 1
ATOM 1383 C C . ARG A 1 173 ? -3.328 -7.482 16.825 1.00 96.44 173 ARG A C 1
ATOM 1385 O O . ARG A 1 173 ? -3.439 -7.539 15.606 1.00 96.44 173 ARG A O 1
ATOM 1392 N N . ILE A 1 174 ? -3.037 -6.362 17.481 1.00 97.31 174 ILE A N 1
ATOM 1393 C CA . ILE A 1 174 ? -2.715 -5.107 16.802 1.00 97.31 174 ILE A CA 1
ATOM 1394 C C . ILE A 1 174 ? -1.213 -5.078 16.516 1.00 97.31 174 ILE A C 1
ATOM 1396 O O . ILE A 1 174 ? -0.402 -5.091 17.443 1.00 97.31 174 ILE A O 1
ATOM 1400 N N . ILE A 1 175 ? -0.855 -4.992 15.239 1.00 96.19 175 ILE A N 1
ATOM 1401 C CA . ILE A 1 175 ? 0.505 -4.736 14.771 1.00 96.19 175 ILE A CA 1
ATOM 1402 C C . ILE A 1 175 ? 0.636 -3.223 14.588 1.00 96.19 175 ILE A C 1
ATOM 1404 O O . ILE A 1 175 ? -0.147 -2.598 13.868 1.00 96.19 175 ILE A O 1
ATOM 1408 N N . GLN A 1 176 ? 1.607 -2.619 15.270 1.00 91.81 176 GLN A N 1
ATOM 1409 C CA . GLN A 1 176 ? 1.822 -1.173 15.236 1.00 91.81 176 GLN A CA 1
ATOM 1410 C C . GLN A 1 176 ? 2.767 -0.789 14.088 1.00 91.81 176 GLN A C 1
ATOM 1412 O O . GLN A 1 176 ? 3.790 -1.446 13.890 1.00 91.81 176 GLN A O 1
ATOM 1417 N N . PRO A 1 177 ? 2.474 0.282 13.330 1.00 95.94 177 PRO A N 1
ATOM 1418 C CA . PRO A 1 177 ? 3.383 0.746 12.295 1.00 95.94 177 PRO A CA 1
ATOM 1419 C C . PRO A 1 177 ? 4.615 1.398 12.929 1.00 95.94 177 PRO A C 1
ATOM 1421 O O . PRO A 1 177 ? 4.495 2.248 13.812 1.00 95.94 177 PRO A O 1
ATOM 1424 N N . TYR A 1 178 ? 5.810 1.088 12.424 1.00 95.06 178 TYR A N 1
ATOM 1425 C CA . TYR A 1 178 ? 7.037 1.749 12.889 1.00 95.06 178 TYR A CA 1
ATOM 1426 C C . TYR A 1 178 ? 7.193 3.160 12.299 1.00 95.06 178 TYR A C 1
ATOM 1428 O O . TYR A 1 178 ? 7.959 3.977 12.813 1.00 95.06 178 TYR A O 1
ATOM 1436 N N . LYS A 1 179 ? 6.477 3.467 11.206 1.00 96.25 179 LYS A N 1
ATOM 1437 C CA . LYS A 1 179 ? 6.506 4.782 10.558 1.00 96.25 179 LYS A CA 1
ATOM 1438 C C . LYS A 1 179 ? 5.157 5.147 9.954 1.00 96.25 179 LYS A C 1
ATOM 1440 O O . LYS A 1 179 ? 4.569 4.374 9.202 1.00 96.25 179 LYS A O 1
ATOM 1445 N N . THR A 1 180 ? 4.711 6.370 10.224 1.00 96.50 180 THR A N 1
ATOM 1446 C CA . THR A 1 180 ? 3.489 6.964 9.667 1.00 96.50 180 THR A CA 1
ATOM 1447 C C . THR A 1 180 ? 3.811 8.312 9.037 1.00 96.50 180 THR A C 1
ATOM 1449 O O . THR A 1 180 ? 4.481 9.137 9.654 1.00 96.50 180 THR A O 1
ATOM 1452 N N . GLU A 1 181 ? 3.292 8.567 7.840 1.00 96.50 181 GLU A N 1
ATOM 1453 C CA . GLU A 1 181 ? 3.532 9.795 7.085 1.00 96.50 181 GLU A CA 1
ATOM 1454 C C . GLU A 1 181 ? 2.233 10.329 6.481 1.00 96.50 181 GLU A C 1
ATOM 1456 O O . GLU A 1 181 ? 1.326 9.573 6.136 1.00 96.50 181 GLU A O 1
ATOM 1461 N N . ASN A 1 182 ? 2.162 11.648 6.317 1.00 95.31 182 ASN A N 1
ATOM 1462 C CA . ASN A 1 182 ? 1.154 12.295 5.485 1.00 95.31 182 ASN A CA 1
ATOM 1463 C C . ASN A 1 182 ? 1.882 12.972 4.327 1.00 95.31 182 ASN A C 1
ATOM 1465 O O . ASN A 1 182 ? 2.985 13.494 4.513 1.00 95.31 182 ASN A O 1
ATOM 1469 N N . ASN A 1 183 ? 1.280 13.004 3.144 1.00 93.00 183 ASN A N 1
ATOM 1470 C CA . ASN A 1 183 ? 1.837 13.827 2.076 1.00 93.00 183 ASN A CA 1
ATOM 1471 C C . ASN A 1 183 ? 1.609 15.328 2.339 1.00 93.00 183 ASN A C 1
ATOM 1473 O O . ASN A 1 183 ? 0.867 15.711 3.243 1.00 93.00 183 ASN A O 1
ATOM 1477 N N . ALA A 1 184 ? 2.244 16.186 1.534 1.00 92.31 184 ALA A N 1
ATOM 1478 C CA . ALA A 1 184 ? 2.239 17.638 1.736 1.00 92.31 184 ALA A CA 1
ATOM 1479 C C . ALA A 1 184 ? 0.824 18.248 1.793 1.00 92.31 184 ALA A C 1
ATOM 1481 O O . ALA A 1 184 ? 0.558 19.138 2.595 1.00 92.31 184 ALA A O 1
ATOM 1482 N N . ASN A 1 185 ? -0.099 17.732 0.982 1.00 92.12 185 ASN A N 1
ATOM 1483 C CA . ASN A 1 185 ? -1.494 18.168 0.975 1.00 92.12 185 ASN A CA 1
ATOM 1484 C C . ASN A 1 185 ? -2.331 17.597 2.125 1.00 92.12 185 ASN A C 1
ATOM 1486 O O . ASN A 1 185 ? -3.445 18.063 2.371 1.00 92.12 185 ASN A O 1
ATOM 1490 N N . GLY A 1 186 ? -1.857 16.536 2.775 1.00 92.69 186 GLY A N 1
ATOM 1491 C CA . GLY A 1 186 ? -2.646 15.747 3.709 1.00 92.69 186 GLY A CA 1
ATOM 1492 C C . GLY A 1 186 ? -3.862 15.068 3.067 1.00 92.69 186 GLY A C 1
ATOM 1493 O O . GLY A 1 186 ? -4.841 14.849 3.774 1.00 92.69 186 GLY A O 1
ATOM 1494 N N . ASP A 1 187 ? -3.836 14.791 1.759 1.00 91.81 187 ASP A N 1
ATOM 1495 C CA . ASP A 1 187 ? -4.832 13.954 1.060 1.00 91.81 187 ASP A CA 1
ATOM 1496 C C . ASP A 1 187 ? -4.393 12.479 0.964 1.00 91.81 187 ASP A C 1
ATOM 1498 O O . ASP A 1 187 ? -5.148 11.636 0.490 1.00 91.81 187 ASP A O 1
ATOM 1502 N N . MET A 1 188 ? -3.202 12.136 1.462 1.00 93.56 188 MET A N 1
ATOM 1503 C CA . MET A 1 188 ? -2.741 10.754 1.566 1.00 93.56 188 MET A CA 1
ATOM 1504 C C . MET A 1 188 ? -2.079 10.503 2.915 1.00 93.56 188 MET A C 1
ATOM 1506 O O . MET A 1 188 ? -1.211 11.273 3.346 1.00 93.56 188 MET A O 1
ATOM 1510 N N . LYS A 1 189 ? -2.455 9.387 3.538 1.00 94.88 189 LYS A N 1
ATOM 1511 C CA . LYS A 1 189 ? -1.783 8.827 4.707 1.00 94.88 189 LYS A CA 1
ATOM 1512 C C . LYS A 1 189 ? -1.084 7.531 4.333 1.00 94.88 189 LYS A C 1
ATOM 1514 O O . LYS A 1 189 ? -1.726 6.654 3.766 1.00 94.88 189 LYS A O 1
ATOM 1519 N N . SER A 1 190 ? 0.188 7.403 4.690 1.00 96.00 190 SER A N 1
ATOM 1520 C CA . SER A 1 190 ? 0.954 6.171 4.520 1.00 96.00 190 SER A CA 1
ATOM 1521 C C . SER A 1 190 ? 1.409 5.630 5.867 1.00 96.00 190 SER A C 1
ATOM 1523 O O . SER A 1 190 ? 1.839 6.390 6.738 1.00 96.00 190 SER A O 1
ATOM 1525 N N . VAL A 1 191 ? 1.338 4.315 6.034 1.00 97.62 191 VAL A N 1
ATOM 1526 C CA . VAL A 1 191 ? 1.879 3.602 7.197 1.00 97.62 191 VAL A CA 1
ATOM 1527 C C . VAL A 1 191 ? 2.780 2.471 6.741 1.00 97.62 191 VAL A C 1
ATOM 1529 O O . VAL A 1 191 ? 2.505 1.847 5.722 1.00 97.62 191 VAL A O 1
ATOM 1532 N N . ASN A 1 192 ? 3.860 2.235 7.481 1.00 97.25 192 ASN A N 1
ATOM 1533 C CA . ASN A 1 192 ? 4.853 1.211 7.186 1.00 97.25 192 ASN A CA 1
ATOM 1534 C C . ASN A 1 192 ? 4.932 0.239 8.361 1.00 97.25 192 ASN A C 1
ATOM 1536 O O . ASN A 1 192 ? 5.055 0.664 9.515 1.00 97.25 192 ASN A O 1
ATOM 1540 N N . PHE A 1 193 ? 4.891 -1.048 8.040 1.00 96.81 193 PHE A N 1
ATOM 1541 C CA . PHE A 1 193 ? 4.992 -2.156 8.978 1.00 96.81 193 PHE A CA 1
ATOM 1542 C C . PHE A 1 193 ? 6.229 -2.980 8.643 1.00 96.81 193 PHE A C 1
ATOM 1544 O O . PHE A 1 193 ? 6.546 -3.174 7.468 1.00 96.81 193 PHE A O 1
ATOM 1551 N N . SER A 1 194 ? 6.934 -3.440 9.672 1.00 95.06 194 SER A N 1
ATOM 1552 C CA . SER A 1 194 ? 8.067 -4.346 9.503 1.00 95.06 194 SER A CA 1
ATOM 1553 C C . SER A 1 194 ? 7.568 -5.666 8.923 1.00 95.06 194 SER A C 1
ATOM 1555 O O . SER A 1 194 ? 6.575 -6.211 9.401 1.00 95.06 194 SER A O 1
ATOM 1557 N N . VAL A 1 195 ? 8.269 -6.205 7.925 1.00 93.69 195 VAL A N 1
ATOM 1558 C CA . VAL A 1 195 ? 7.965 -7.539 7.373 1.00 93.69 195 VAL A CA 1
ATOM 1559 C C . VAL A 1 195 ? 8.095 -8.620 8.451 1.00 93.69 195 VAL A C 1
ATOM 1561 O O . VAL A 1 195 ? 7.361 -9.597 8.425 1.00 93.69 195 VAL A O 1
ATOM 1564 N N . ASN A 1 196 ? 8.970 -8.4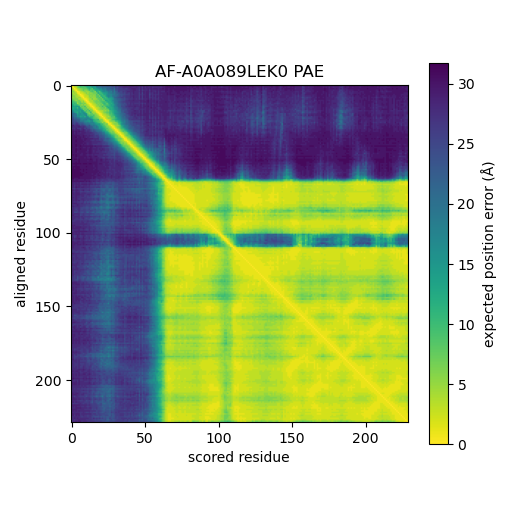26 9.441 1.00 92.62 196 ASN A N 1
ATOM 1565 C CA . ASN A 1 196 ? 9.185 -9.404 10.512 1.00 92.62 196 ASN A CA 1
ATOM 1566 C C . ASN A 1 196 ? 8.036 -9.476 11.531 1.00 92.62 196 ASN A C 1
ATOM 1568 O O . ASN A 1 196 ? 7.994 -10.421 12.314 1.00 92.62 196 ASN A O 1
ATOM 1572 N N . ASP A 1 197 ? 7.132 -8.493 11.534 1.00 94.19 197 ASP A N 1
ATOM 1573 C CA . ASP A 1 197 ? 6.016 -8.432 12.485 1.00 94.19 197 ASP A CA 1
ATOM 1574 C C . ASP A 1 197 ? 4.720 -9.024 11.903 1.00 94.19 197 ASP A C 1
ATOM 1576 O O . ASP A 1 197 ? 3.696 -9.034 12.584 1.00 94.19 197 ASP A O 1
ATOM 1580 N N . ILE A 1 198 ? 4.750 -9.491 10.648 1.00 94.50 198 ILE A N 1
ATOM 1581 C CA . ILE A 1 198 ? 3.581 -9.944 9.885 1.00 94.50 198 ILE A CA 1
ATOM 1582 C C . ILE A 1 198 ? 3.760 -11.410 9.493 1.00 94.50 198 ILE A C 1
ATOM 1584 O O . ILE A 1 198 ? 4.773 -11.783 8.897 1.00 94.50 198 ILE A O 1
ATOM 1588 N N . ASP 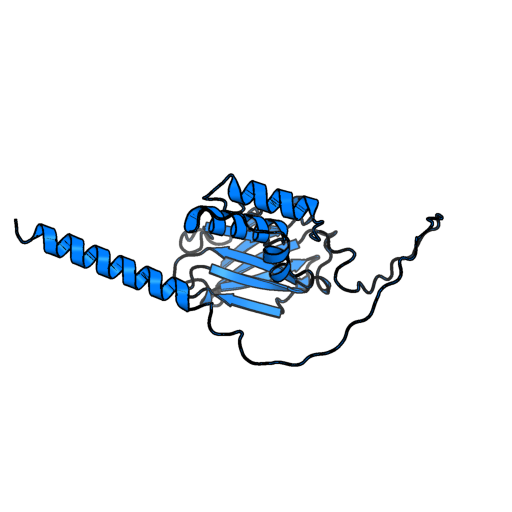A 1 199 ? 2.741 -12.232 9.741 1.00 94.62 199 ASP A N 1
ATOM 1589 C CA . ASP A 1 199 ? 2.649 -13.559 9.133 1.00 94.62 199 ASP A CA 1
ATOM 1590 C C . ASP A 1 199 ? 1.923 -13.469 7.785 1.00 94.62 199 ASP A C 1
ATOM 1592 O O . ASP A 1 199 ? 0.703 -13.368 7.722 1.00 94.62 199 ASP A O 1
ATOM 1596 N N . PHE A 1 200 ? 2.658 -13.510 6.675 1.00 94.12 200 PHE A N 1
ATOM 1597 C CA . PHE A 1 200 ? 2.072 -13.388 5.331 1.00 94.12 200 PHE A CA 1
ATOM 1598 C C . PHE A 1 200 ? 1.223 -14.588 4.897 1.00 94.12 200 PHE A C 1
ATOM 1600 O O . PHE A 1 200 ? 0.624 -14.543 3.825 1.00 94.12 200 PHE A O 1
ATOM 1607 N N . ARG A 1 201 ? 1.193 -15.667 5.686 1.00 93.12 201 ARG A N 1
ATOM 1608 C CA . ARG A 1 201 ? 0.364 -16.849 5.412 1.00 93.12 201 ARG A CA 1
ATOM 1609 C C . ARG A 1 201 ? -1.057 -16.687 5.940 1.00 93.12 201 ARG A C 1
ATOM 1611 O O . ARG A 1 201 ? -1.946 -17.398 5.487 1.00 93.12 201 ARG A O 1
ATOM 1618 N N . GLU A 1 202 ? -1.253 -15.766 6.880 1.00 93.69 202 GLU A N 1
ATOM 1619 C CA . GLU A 1 202 ? -2.532 -15.526 7.534 1.00 93.69 202 GLU A CA 1
ATOM 1620 C C . GLU A 1 202 ? -3.147 -14.205 7.054 1.00 93.69 202 GLU A C 1
ATOM 1622 O O . GLU A 1 202 ? -2.435 -13.210 6.872 1.00 93.69 202 GLU A O 1
ATOM 1627 N N . PRO A 1 203 ? -4.477 -14.134 6.883 1.00 95.56 203 PRO A N 1
ATOM 1628 C CA . PRO A 1 203 ? -5.134 -12.890 6.523 1.00 95.56 203 PRO A CA 1
ATOM 1629 C C . PRO A 1 203 ? -5.004 -11.852 7.646 1.00 95.56 203 PRO A C 1
ATOM 1631 O O . PRO A 1 203 ? -4.931 -12.172 8.834 1.00 95.56 203 PRO A O 1
ATOM 1634 N N . ALA A 1 204 ? -5.048 -10.582 7.263 1.00 98.06 204 ALA A N 1
ATOM 1635 C CA . ALA A 1 204 ? -5.077 -9.452 8.182 1.00 98.06 204 ALA A CA 1
ATOM 1636 C C . ALA A 1 204 ? -6.228 -8.501 7.828 1.00 98.06 204 ALA A C 1
ATOM 1638 O O . ALA A 1 204 ? -6.859 -8.603 6.771 1.00 98.06 204 ALA A O 1
ATOM 1639 N N . SER A 1 205 ? -6.499 -7.542 8.705 1.00 97.56 205 SER A N 1
ATOM 1640 C CA . SER A 1 205 ? -7.317 -6.382 8.379 1.00 97.56 205 SER A CA 1
ATOM 1641 C C . SER A 1 205 ? -6.566 -5.087 8.652 1.00 97.56 205 SER A C 1
ATOM 1643 O O . SER A 1 205 ? -5.746 -4.990 9.565 1.00 97.56 205 SER A O 1
ATOM 1645 N N . LEU A 1 206 ? -6.831 -4.076 7.830 1.00 96.81 206 LEU A N 1
ATOM 1646 C CA . LEU A 1 206 ? -6.357 -2.718 8.051 1.00 96.81 206 LEU A CA 1
ATOM 1647 C C . LEU A 1 206 ? -7.516 -1.894 8.596 1.00 96.81 206 LEU A C 1
ATOM 1649 O O . LEU A 1 206 ? -8.496 -1.665 7.887 1.00 96.81 206 LEU A O 1
ATOM 1653 N N . LYS A 1 207 ? -7.405 -1.435 9.838 1.00 94.75 207 LYS A N 1
ATOM 1654 C CA . LYS A 1 207 ? -8.392 -0.559 10.461 1.00 94.75 207 LYS A CA 1
ATOM 1655 C C . LYS A 1 207 ? -7.946 0.888 10.333 1.00 94.75 207 LYS A C 1
ATOM 1657 O O . LYS A 1 207 ? -6.852 1.248 10.765 1.00 94.75 207 LYS A O 1
ATOM 1662 N N . ILE A 1 208 ? -8.807 1.728 9.771 1.00 93.56 208 ILE A N 1
ATOM 1663 C CA . ILE A 1 208 ? -8.587 3.170 9.648 1.00 93.56 208 ILE A CA 1
ATOM 1664 C C . ILE A 1 208 ? -9.670 3.887 10.439 1.00 93.56 208 ILE A C 1
ATOM 1666 O O . ILE A 1 208 ? -10.849 3.626 10.228 1.00 93.56 208 ILE A O 1
ATOM 1670 N N . PHE A 1 209 ? -9.285 4.787 11.341 1.00 92.06 209 PHE A N 1
ATOM 1671 C CA . PHE A 1 209 ? -10.224 5.441 12.253 1.00 92.06 209 PHE A CA 1
ATOM 1672 C C . PHE A 1 209 ? -9.872 6.902 12.526 1.00 92.06 209 PHE A C 1
ATOM 1674 O O . PHE A 1 209 ? -8.719 7.327 12.383 1.00 92.06 209 PHE A O 1
ATOM 1681 N N . GLU A 1 210 ? -10.872 7.684 12.929 1.00 90.94 210 GLU A N 1
ATOM 1682 C CA . GLU A 1 210 ? -10.666 9.052 13.403 1.00 90.94 210 GLU A CA 1
ATOM 1683 C C . GLU A 1 210 ? -9.982 9.057 14.774 1.00 90.94 210 GLU A C 1
ATOM 1685 O O . GLU A 1 210 ? -10.465 8.456 15.731 1.00 90.94 210 GLU A O 1
ATOM 1690 N N . LYS A 1 211 ? -8.900 9.826 14.929 1.00 92.19 211 LYS A N 1
ATOM 1691 C CA . LYS A 1 211 ? -8.222 9.968 16.230 1.00 92.19 211 LYS A CA 1
ATOM 1692 C C . LYS A 1 211 ? -9.120 10.586 17.303 1.00 92.19 211 LYS A C 1
ATOM 1694 O O . LYS A 1 211 ? -9.000 10.236 18.470 1.00 92.19 211 LYS A O 1
ATOM 1699 N N . SER A 1 212 ? -9.978 11.529 16.913 1.00 92.00 212 SER A N 1
ATOM 1700 C CA . SER A 1 212 ? -10.925 12.198 17.813 1.00 92.00 212 SER A CA 1
ATOM 1701 C C . SER A 1 212 ? -12.121 11.328 18.181 1.00 92.00 212 SER A C 1
ATOM 1703 O O . SER A 1 212 ? -12.776 11.610 19.180 1.00 92.00 212 SER A O 1
ATOM 1705 N N . ASN A 1 213 ? -12.423 10.308 17.376 1.00 90.88 213 ASN A N 1
ATOM 1706 C CA . ASN A 1 213 ? -13.523 9.389 17.621 1.00 90.88 213 ASN A CA 1
ATOM 1707 C C . ASN A 1 213 ? -13.227 7.999 17.019 1.00 90.88 213 ASN A C 1
ATOM 1709 O O . ASN A 1 213 ? -13.667 7.709 15.905 1.00 90.88 213 ASN A O 1
ATOM 1713 N N . PRO A 1 214 ? -12.515 7.120 17.748 1.00 91.56 214 PRO A N 1
ATOM 1714 C CA . PRO A 1 214 ? -12.142 5.795 17.247 1.00 91.56 214 PRO A CA 1
ATOM 1715 C C . PRO A 1 214 ? -13.316 4.850 16.939 1.00 91.56 214 PRO A C 1
ATOM 1717 O O . PRO A 1 214 ? -13.110 3.826 16.287 1.00 91.56 214 PRO A O 1
ATOM 1720 N N . GLU A 1 215 ? -14.540 5.169 17.380 1.00 90.50 215 GLU A N 1
ATOM 1721 C CA . GLU A 1 215 ? -15.752 4.419 17.012 1.00 90.50 215 GLU A CA 1
ATOM 1722 C C . GLU A 1 215 ? -16.135 4.624 15.540 1.00 90.50 215 GLU A C 1
ATOM 1724 O O . GLU A 1 215 ? -16.823 3.784 14.953 1.00 90.50 215 GLU A O 1
ATOM 1729 N N . LYS A 1 216 ? -15.656 5.708 14.917 1.00 89.12 216 LYS A N 1
ATOM 1730 C CA . LYS A 1 216 ? -15.770 5.949 13.479 1.00 89.12 216 LYS A CA 1
ATOM 1731 C C . LYS A 1 216 ? -14.570 5.357 12.755 1.00 89.12 216 LYS A C 1
ATOM 1733 O O . LYS A 1 216 ? -13.466 5.909 12.799 1.00 89.12 216 LYS A O 1
ATOM 1738 N N . TYR A 1 217 ? -14.797 4.234 12.084 1.00 91.19 217 TYR A N 1
ATOM 1739 C CA . TYR A 1 217 ? -13.748 3.498 11.400 1.00 91.19 217 TYR A CA 1
ATOM 1740 C C . TYR A 1 217 ? -14.253 2.781 10.149 1.00 91.19 217 TYR A C 1
ATOM 1742 O O . TYR A 1 217 ? -15.448 2.521 9.992 1.00 91.19 217 TYR A O 1
ATOM 1750 N N . ALA A 1 218 ? -13.304 2.423 9.291 1.00 92.00 218 ALA A N 1
ATOM 1751 C CA . ALA A 1 218 ? -13.469 1.425 8.248 1.00 92.00 218 ALA A CA 1
ATOM 1752 C C . ALA A 1 218 ? -12.387 0.355 8.380 1.00 92.00 218 ALA A C 1
ATOM 1754 O O . ALA A 1 218 ? -11.246 0.647 8.752 1.00 92.00 218 ALA A O 1
ATOM 1755 N N . GLU A 1 219 ? -12.748 -0.878 8.057 1.00 93.94 219 GLU A N 1
ATOM 1756 C CA . GLU A 1 219 ? -11.835 -2.013 8.020 1.00 93.94 219 GLU A CA 1
ATOM 1757 C C . GLU A 1 219 ? -11.723 -2.542 6.600 1.00 93.94 219 GLU A C 1
ATOM 1759 O O . GLU A 1 219 ? -12.717 -2.678 5.888 1.00 93.94 219 GLU A O 1
ATOM 1764 N N . TYR A 1 220 ? -10.500 -2.867 6.205 1.00 95.38 220 TYR A N 1
ATOM 1765 C CA . TYR A 1 220 ? -10.170 -3.402 4.892 1.00 95.38 220 TYR A CA 1
ATOM 1766 C C . TYR A 1 220 ? -9.580 -4.790 5.049 1.00 95.38 220 TYR A C 1
ATOM 1768 O O . TYR A 1 220 ? -8.739 -5.001 5.923 1.00 95.38 220 TYR A O 1
ATOM 1776 N N . LYS A 1 221 ? -9.993 -5.732 4.203 1.00 96.44 221 LYS A N 1
ATOM 1777 C CA . LYS A 1 221 ? -9.436 -7.087 4.218 1.00 96.44 221 LYS A CA 1
ATOM 1778 C C . LYS A 1 221 ? -8.082 -7.098 3.503 1.00 96.44 221 LYS A C 1
ATOM 1780 O O . LYS A 1 221 ? -7.943 -6.537 2.419 1.00 96.44 221 LYS A O 1
ATOM 1785 N N . ILE A 1 222 ? -7.113 -7.793 4.090 1.00 97.69 222 ILE A N 1
ATOM 1786 C CA . ILE A 1 222 ? -5.817 -8.092 3.484 1.00 97.69 222 ILE A CA 1
ATOM 1787 C C . ILE A 1 222 ? -5.679 -9.615 3.398 1.00 97.69 222 ILE A C 1
ATOM 1789 O O . ILE A 1 222 ? -5.573 -10.293 4.417 1.00 97.69 222 ILE A O 1
ATOM 1793 N N . ALA A 1 223 ? -5.683 -10.141 2.179 1.00 96.19 223 ALA A N 1
ATOM 1794 C CA . ALA A 1 223 ? -5.205 -11.483 1.860 1.00 96.19 223 ALA A CA 1
ATOM 1795 C C . ALA A 1 223 ? -3.922 -11.291 1.047 1.00 96.19 223 ALA A C 1
ATOM 1797 O O . ALA A 1 223 ? -3.973 -10.744 -0.052 1.00 96.19 223 ALA A O 1
ATOM 1798 N N . PHE A 1 224 ? -2.760 -11.570 1.639 1.00 96.19 224 PHE A N 1
ATOM 1799 C CA . PHE A 1 224 ? -1.473 -11.155 1.068 1.00 96.19 224 PHE A CA 1
ATOM 1800 C C . PHE A 1 224 ? -1.179 -11.859 -0.266 1.00 96.19 224 PHE A C 1
ATOM 1802 O O . PHE A 1 224 ? -0.605 -11.266 -1.179 1.00 96.19 224 PHE A O 1
ATOM 1809 N N . GLU A 1 225 ? -1.633 -13.099 -0.413 1.00 95.38 225 GLU A N 1
ATOM 1810 C CA . GLU A 1 225 ? -1.508 -13.893 -1.631 1.00 95.38 225 GLU A CA 1
ATOM 1811 C C . GLU A 1 225 ? -2.179 -13.249 -2.856 1.00 95.38 225 GLU A C 1
ATOM 1813 O O . GLU A 1 225 ? -1.683 -13.413 -3.971 1.00 95.38 225 GLU A O 1
ATOM 1818 N N . ASP A 1 226 ? -3.236 -12.451 -2.656 1.00 96.19 226 ASP A N 1
ATOM 1819 C CA . ASP A 1 226 ? -3.976 -11.791 -3.742 1.00 96.19 226 ASP A CA 1
ATOM 1820 C C . ASP A 1 226 ? -3.141 -10.707 -4.451 1.00 96.19 226 ASP A C 1
ATOM 1822 O O . ASP A 1 226 ? -3.470 -10.284 -5.560 1.00 96.19 226 ASP A O 1
ATOM 1826 N N . TYR A 1 227 ? -2.043 -10.262 -3.832 1.00 95.94 227 TYR A N 1
ATOM 1827 C CA . TYR A 1 227 ? -1.223 -9.143 -4.302 1.00 95.94 227 TYR A CA 1
ATOM 1828 C C . TYR A 1 227 ? 0.170 -9.565 -4.793 1.00 95.94 227 TYR A C 1
ATOM 1830 O O . TYR A 1 227 ? 1.060 -8.726 -4.955 1.00 95.94 227 TYR A O 1
ATOM 1838 N N . VAL A 1 228 ? 0.386 -10.860 -5.032 1.00 94.25 228 VAL A N 1
ATOM 1839 C CA . VAL A 1 228 ? 1.630 -11.395 -5.610 1.00 94.25 228 VAL A CA 1
ATOM 1840 C C . VAL A 1 228 ? 1.562 -11.329 -7.142 1.00 94.25 228 VAL A C 1
ATOM 1842 O O . VAL A 1 228 ? 0.550 -11.698 -7.739 1.00 94.25 228 VAL A O 1
ATOM 1845 N N . LYS A 1 229 ? 2.627 -10.848 -7.799 1.00 89.69 229 LYS A N 1
ATOM 1846 C CA . LYS A 1 229 ? 2.670 -10.599 -9.255 1.00 89.69 229 LYS A CA 1
ATOM 1847 C C . LYS A 1 229 ? 3.941 -11.080 -9.938 1.00 89.69 229 LYS A C 1
ATOM 1849 O O . LYS A 1 229 ? 5.004 -11.081 -9.281 1.00 89.69 229 LYS A O 1
#

Solvent-accessible surface area (backbone atoms only — not comparable to full-atom values): 13708 Å² total; per-residue (Å²): 126,75,68,67,56,55,57,54,52,54,53,52,53,54,52,53,54,56,53,54,59,70,64,54,81,78,72,82,82,84,86,87,80,89,77,90,86,80,94,74,89,80,78,89,79,86,83,83,89,75,96,71,92,74,84,78,84,70,81,69,61,83,70,69,83,54,84,62,64,74,52,73,69,49,49,53,48,23,32,54,52,9,50,74,33,61,78,50,78,50,76,83,33,50,47,51,79,69,49,65,70,58,92,52,73,84,67,53,55,76,45,38,31,55,52,44,49,57,49,52,41,13,39,50,15,4,50,36,26,64,76,66,78,34,83,72,51,69,79,64,50,56,77,74,56,64,70,63,49,46,35,37,40,42,31,43,52,76,60,45,27,80,50,47,45,73,40,36,36,44,94,90,39,79,47,76,56,83,42,76,49,59,48,96,62,13,28,31,28,38,40,31,33,52,46,89,77,53,65,72,90,52,59,34,34,42,40,37,25,33,69,93,43,68,81,42,31,38,33,25,49,39,57,58,74,76,66,57,126

Sequence (229 aa):
MKVKILFVLLTISLAINAVIFYGLSKYDLVEKGSTQLPNTSLAADSLKLTENKVDIEAKVKSGYGYIYSLTDDQIMKAINEGKKDGAYFGEDFKLPLLSSTSNDSTFEYRDVFINTPYRFVAIHSSNQYTKYDRTSSIEEVWKFISYDHISFSAYVMRGWAKMLAIEMIQEGRIIQPYKTENNANGDMKSVNFSVNDIDFREPASLKIFEKSNPEKYAEYKIAFEDYVK

Secondary structure (DSSP, 8-state):
-HHHHHHHHHHHHHHHHHHHHHHHTTSSSS-------------------------------TTSS-TT---HHHHHHHHHHHHH-TT---GGGBPPEEEES---GGG--S-EEEE-HHHHHHHHHHHHHHHHS-PPPHHHHHTT--SSEEEEEEE-STT-GGGEEEEEEETTEEEPPSEEEE-TTSSEEEEEEEGGG--TTS-EEEEEEETTEEEEEEEEEE-GGGG--

Nearest PDB structures (foldseek):
  6ggm-assembly2_C  TM=3.361E-01  e=4.683E-03  Homo sapiens
  6rpb-assembly4_P  TM=3.601E-01  e=7.121E-03  Homo sapiens
  7stg-assembly5_I  TM=4.100E-01  e=4.042E-02  Homo sapiens
  4wwi-assembly1_D  TM=4.760E-01  e=1.917E-01  Homo sapiens
  3ciq-assembly1_H  TM=5.275E-01  e=3.489E-01  Homo sapiens

pLDDT: mean 75.86, std 26.21, range [24.64, 98.06]

Radius of gyration: 21.75 Å; Cα contacts (8 Å, |Δi|>4): 339; chains: 1; bounding box: 57×78×45 Å

Foldseek 3Di:
DPPVVVVVVVVVVVVVVVVVVVVPPPDPDPDDDDDDDDDDDDDDDDDDDDDDDDPPPDPDDFQPPQLQRDDPVLLVVLLVLLLVDLPDDPPLFWFAWDDFPDPDPQPVQVTKGKDGLSNQSSVVSSPCCNPPVDRDDPVRSVVVDDRFKIKMKTFGPFPCLVQKDKWKAFPNDTFDFPDWDAPPRSRMIMTIGTSVSDDLCGKMKMWMAGPVDRSGIIITIDNPVSPHD